Protein AF-A0A7R9R0G0-F1 (afdb_monomer)

Structure (mmCIF, N/CA/C/O backbone):
data_AF-A0A7R9R0G0-F1
#
_entry.id   AF-A0A7R9R0G0-F1
#
loop_
_atom_site.group_PDB
_atom_site.id
_atom_site.type_symbol
_atom_site.label_atom_id
_atom_site.label_alt_id
_atom_site.label_comp_id
_atom_site.label_asym_id
_atom_site.label_entity_id
_atom_site.label_seq_id
_atom_site.pdbx_PDB_ins_code
_atom_site.Cartn_x
_atom_site.Cartn_y
_atom_site.Cartn_z
_atom_site.occupancy
_atom_site.B_iso_or_equiv
_atom_site.auth_seq_id
_atom_site.auth_comp_id
_atom_site.auth_asym_id
_atom_site.auth_atom_id
_atom_site.pdbx_PDB_model_num
ATOM 1 N N . MET A 1 1 ? -17.638 -10.481 28.845 1.00 54.41 1 MET A N 1
ATOM 2 C CA . MET A 1 1 ? -18.499 -9.280 28.933 1.00 54.41 1 MET A CA 1
ATOM 3 C C . MET A 1 1 ? -18.341 -8.341 27.739 1.00 54.41 1 MET A C 1
ATOM 5 O O . MET A 1 1 ? -19.274 -8.284 26.962 1.00 54.41 1 MET A O 1
ATOM 9 N N . ILE A 1 2 ? -17.218 -7.630 27.526 1.00 59.69 2 ILE A N 1
ATOM 10 C CA . ILE A 1 2 ? -17.108 -6.717 26.358 1.00 59.69 2 ILE A CA 1
ATOM 11 C C . ILE A 1 2 ? -16.926 -7.485 25.038 1.00 59.69 2 ILE A C 1
ATOM 13 O O . ILE A 1 2 ? -17.585 -7.146 24.066 1.00 59.69 2 ILE A O 1
ATOM 17 N N . GLU A 1 3 ? -16.144 -8.568 25.028 1.00 58.75 3 GLU A N 1
ATOM 18 C CA . GLU A 1 3 ? -16.042 -9.476 23.868 1.00 58.75 3 GLU A CA 1
ATOM 19 C C . GLU A 1 3 ? -17.407 -10.069 23.471 1.00 58.75 3 GLU A C 1
ATOM 21 O O . GLU A 1 3 ? -17.750 -10.147 22.296 1.00 58.75 3 GLU A O 1
ATOM 26 N N . GLU A 1 4 ? -18.237 -10.422 24.457 1.00 59.56 4 GLU A N 1
ATOM 27 C CA . GLU A 1 4 ? -19.601 -10.908 24.214 1.00 59.56 4 GLU A CA 1
ATOM 28 C C . GLU A 1 4 ? -20.495 -9.786 23.674 1.00 59.56 4 GLU A C 1
ATOM 30 O O . GLU A 1 4 ? -21.231 -10.005 22.716 1.00 59.56 4 GLU A O 1
ATOM 35 N N . CYS A 1 5 ? -20.388 -8.563 24.213 1.00 59.88 5 CYS A N 1
ATOM 36 C CA . CYS A 1 5 ? -21.071 -7.388 23.667 1.00 59.88 5 CYS A CA 1
ATOM 37 C C . CYS A 1 5 ? -20.674 -7.110 22.210 1.00 59.88 5 CYS A C 1
ATOM 39 O O . CYS A 1 5 ? -21.549 -6.764 21.423 1.00 59.88 5 CYS A O 1
ATOM 41 N N . CYS A 1 6 ? -19.405 -7.307 21.831 1.00 58.31 6 CYS A N 1
ATOM 42 C CA . CYS A 1 6 ? -18.944 -7.205 20.442 1.00 58.31 6 CYS A CA 1
ATOM 43 C C . CYS A 1 6 ? -19.608 -8.243 19.522 1.00 58.31 6 CYS A C 1
ATOM 45 O O . CYS A 1 6 ? -19.885 -7.928 18.364 1.00 58.31 6 CYS A O 1
ATOM 47 N N . GLY A 1 7 ? -19.894 -9.447 20.032 1.00 61.66 7 GLY A N 1
ATOM 48 C CA . GLY A 1 7 ? -20.660 -10.476 19.320 1.00 61.66 7 GLY A CA 1
ATOM 49 C C . GLY A 1 7 ? -22.147 -10.136 19.181 1.00 61.66 7 GLY A C 1
ATOM 50 O O . GLY A 1 7 ? -22.753 -10.422 18.151 1.00 61.66 7 GLY A O 1
ATOM 51 N N . TYR A 1 8 ? -22.733 -9.458 20.173 1.00 61.06 8 TYR A N 1
ATOM 52 C CA . TYR A 1 8 ? -24.125 -9.004 20.099 1.00 61.06 8 TYR A CA 1
ATOM 53 C C . TYR A 1 8 ? -24.349 -7.868 19.097 1.00 61.06 8 TYR A C 1
ATOM 55 O O . TYR A 1 8 ? -25.465 -7.742 18.603 1.00 61.06 8 TYR A O 1
ATOM 63 N N . VAL A 1 9 ? -23.317 -7.094 18.730 1.00 61.44 9 VAL A N 1
ATOM 64 C CA . VAL A 1 9 ? -23.426 -6.048 17.690 1.00 61.44 9 VAL A CA 1
ATOM 65 C C . VAL A 1 9 ? -23.985 -6.619 16.380 1.00 61.44 9 VAL A C 1
ATOM 67 O O . VAL A 1 9 ? -24.835 -5.992 15.751 1.00 61.44 9 VAL A O 1
ATOM 70 N N . ASP A 1 10 ? -23.572 -7.835 16.012 1.00 61.06 10 ASP A N 1
ATOM 71 C CA . ASP A 1 10 ? -23.949 -8.475 14.744 1.00 61.06 10 ASP A CA 1
ATOM 72 C C . ASP A 1 10 ? -25.364 -9.088 14.772 1.00 61.06 10 ASP A C 1
ATOM 74 O O . ASP A 1 10 ? -25.913 -9.431 13.727 1.00 61.06 10 ASP A O 1
ATOM 78 N N . LEU A 1 11 ? -25.974 -9.214 15.958 1.00 63.22 11 LEU A N 1
ATOM 79 C CA . LEU A 1 11 ? -27.306 -9.799 16.157 1.00 63.22 11 LEU A CA 1
ATOM 80 C C . LEU A 1 11 ? -28.441 -8.766 16.082 1.00 63.22 11 LEU A C 1
ATOM 82 O O . LEU A 1 11 ? -29.609 -9.151 15.999 1.00 63.22 11 LEU A O 1
ATOM 86 N N . PHE A 1 12 ? -28.129 -7.468 16.106 1.00 58.31 12 PHE A N 1
ATOM 87 C CA . PHE A 1 12 ? -29.146 -6.422 16.023 1.00 58.31 12 PHE A CA 1
ATOM 88 C C . PHE A 1 12 ? -29.558 -6.151 14.563 1.00 58.31 12 PHE A C 1
ATOM 90 O O . PHE A 1 12 ? -28.698 -5.899 13.725 1.00 58.31 12 PHE A O 1
ATOM 97 N N . PRO A 1 13 ? -30.862 -6.163 14.232 1.00 58.62 13 PRO A N 1
ATOM 98 C CA . PRO A 1 13 ? -31.336 -5.876 12.876 1.00 58.62 13 PRO A CA 1
ATOM 99 C C . PRO A 1 13 ? -31.403 -4.371 12.546 1.00 58.62 13 PRO A C 1
ATOM 101 O O . PRO A 1 13 ? -31.387 -4.007 11.369 1.00 58.62 13 PRO A O 1
ATOM 104 N N . ASP A 1 14 ? -31.456 -3.493 13.555 1.00 64.69 14 ASP A N 1
ATOM 105 C CA . ASP A 1 14 ? -31.615 -2.046 13.372 1.00 64.69 14 ASP A CA 1
ATOM 106 C C . ASP A 1 14 ? -30.272 -1.300 13.340 1.00 64.69 14 ASP A C 1
ATOM 108 O O . ASP A 1 14 ? -29.596 -1.127 14.357 1.00 64.69 14 ASP A O 1
ATOM 112 N N . LYS A 1 15 ? -29.932 -0.770 12.156 1.00 67.12 15 LYS A N 1
ATOM 113 C CA . LYS A 1 15 ? -28.764 0.095 11.904 1.00 67.12 15 LYS A CA 1
ATOM 114 C C . LYS A 1 15 ? -28.611 1.283 12.876 1.00 67.12 15 LYS A C 1
ATOM 116 O O . LYS A 1 15 ? -27.490 1.509 13.326 1.00 67.12 15 LYS A O 1
ATOM 121 N N . PRO A 1 16 ? -29.667 2.045 13.241 1.00 72.31 16 PRO A N 1
ATOM 122 C CA . PRO A 1 16 ? -29.505 3.175 14.161 1.00 72.31 16 PRO A CA 1
ATOM 123 C C . PRO A 1 16 ? -29.176 2.727 15.591 1.00 72.31 16 PRO A C 1
ATOM 125 O O . PRO A 1 16 ? -28.330 3.326 16.249 1.00 72.31 16 PRO A O 1
ATOM 128 N N . THR A 1 17 ? -29.778 1.633 16.060 1.00 70.19 17 THR A N 1
ATOM 129 C CA . THR A 1 17 ? -29.519 1.088 17.400 1.00 70.19 17 THR A CA 1
ATOM 130 C C . THR A 1 17 ? -28.126 0.464 17.487 1.00 70.19 17 THR A C 1
ATOM 132 O O . THR A 1 17 ? -27.466 0.573 18.518 1.00 70.19 17 THR A O 1
ATOM 135 N N . GLN A 1 18 ? -27.636 -0.127 16.390 1.00 71.88 18 GLN A N 1
ATOM 136 C CA . GLN A 1 18 ? -26.243 -0.569 16.276 1.00 71.88 18 GLN A CA 1
ATOM 137 C C . GLN A 1 18 ? -25.255 0.594 16.425 1.00 71.88 18 GLN A C 1
ATOM 139 O O . GLN A 1 18 ? -24.266 0.449 17.141 1.00 71.88 18 GLN A O 1
ATOM 144 N N . LEU A 1 19 ? -25.521 1.747 15.801 1.00 75.44 19 LEU A N 1
ATOM 145 C CA . LEU A 1 19 ? -24.661 2.930 15.912 1.00 75.44 19 LEU A CA 1
ATOM 146 C C . LEU A 1 19 ? -24.613 3.469 17.349 1.00 75.44 19 LEU A C 1
ATOM 148 O O . LEU A 1 19 ? -23.524 3.644 17.894 1.00 75.44 19 LEU A O 1
ATOM 152 N N . GLU A 1 20 ? -25.767 3.641 18.002 1.00 76.56 20 GLU A N 1
ATOM 153 C CA . GLU A 1 20 ? -25.825 4.086 19.406 1.00 76.56 20 GLU A CA 1
ATOM 154 C C . GLU A 1 20 ? -25.120 3.104 20.355 1.00 76.56 20 GLU A C 1
ATOM 156 O O . GLU A 1 20 ? -24.425 3.499 21.300 1.00 76.56 20 GLU A O 1
ATOM 161 N N . PHE A 1 21 ? -25.253 1.803 20.096 1.00 74.75 21 PHE A N 1
ATOM 162 C CA . PHE A 1 21 ? -24.581 0.775 20.881 1.00 74.75 21 PHE A CA 1
ATOM 163 C C . PHE A 1 21 ? -23.059 0.800 20.679 1.00 74.75 21 PHE A C 1
ATOM 165 O O . PHE A 1 21 ? -22.295 0.697 21.639 1.00 74.75 21 PHE A O 1
ATOM 172 N N . ILE A 1 22 ? -22.586 1.010 19.449 1.00 78.75 22 ILE A N 1
ATOM 173 C CA . ILE A 1 22 ? -21.155 1.175 19.178 1.00 78.75 22 ILE A CA 1
ATOM 174 C C . ILE A 1 22 ? -20.617 2.438 19.861 1.00 78.75 22 ILE A C 1
ATOM 176 O O . ILE A 1 22 ? -19.544 2.387 20.465 1.00 78.75 22 ILE A O 1
ATOM 180 N N . ASP A 1 23 ? -21.345 3.553 19.828 1.00 78.38 23 ASP A N 1
ATOM 181 C CA . ASP A 1 23 ? -20.900 4.803 20.452 1.00 78.38 23 ASP A CA 1
ATOM 182 C C . ASP A 1 23 ? -20.861 4.710 21.984 1.00 78.38 23 ASP A C 1
ATOM 184 O O . ASP A 1 23 ? -19.895 5.154 22.617 1.00 78.38 23 ASP A O 1
ATOM 188 N N . THR A 1 24 ? -21.842 4.045 22.598 1.00 77.69 24 THR A N 1
ATOM 189 C CA . THR A 1 24 ? -21.815 3.757 24.041 1.00 77.69 24 THR A CA 1
ATOM 190 C C . THR A 1 24 ? -20.657 2.830 24.411 1.00 77.69 24 THR A C 1
ATOM 192 O O . THR A 1 24 ? -19.940 3.107 25.378 1.00 77.69 24 THR A O 1
ATOM 195 N N . LEU A 1 25 ? -20.378 1.794 23.614 1.00 76.56 25 LEU A N 1
ATOM 196 C CA . LEU A 1 25 ? -19.205 0.939 23.811 1.00 76.56 25 LEU A CA 1
ATOM 197 C C . LEU A 1 25 ? -17.885 1.705 23.629 1.00 76.56 25 LEU A C 1
ATOM 199 O O . LEU A 1 25 ? -16.963 1.520 24.427 1.00 76.56 25 LEU A O 1
ATOM 203 N N . ARG A 1 26 ? -17.777 2.611 22.649 1.00 73.81 26 ARG A N 1
ATOM 204 C CA . ARG A 1 26 ? -16.590 3.470 22.459 1.00 73.81 26 ARG A CA 1
ATOM 205 C C . ARG A 1 26 ? -16.371 4.409 23.647 1.00 73.81 26 ARG A C 1
ATOM 207 O O . ARG A 1 26 ? -15.226 4.608 24.047 1.00 73.81 26 ARG A O 1
ATOM 214 N N . SER A 1 27 ? -17.443 4.927 24.248 1.00 78.50 27 SER A N 1
ATOM 215 C CA . SER A 1 27 ? -17.369 5.761 25.455 1.00 78.50 27 SER A CA 1
ATOM 216 C C . SER A 1 27 ? -16.910 4.962 26.682 1.00 78.50 27 SER A C 1
ATOM 218 O O . SER A 1 27 ? -15.992 5.367 27.391 1.00 78.50 27 SER A O 1
ATOM 220 N N . ILE A 1 28 ? -17.461 3.763 26.895 1.00 76.69 28 ILE A N 1
ATOM 221 C CA . ILE A 1 28 ? -17.125 2.904 28.048 1.00 76.69 28 ILE A CA 1
ATOM 222 C C . ILE A 1 28 ? -15.704 2.318 27.953 1.00 76.69 28 ILE A C 1
ATOM 224 O O . ILE A 1 28 ? -15.081 2.007 28.980 1.00 76.69 28 ILE A O 1
ATOM 228 N N . THR A 1 29 ? -15.197 2.151 26.729 1.00 71.75 29 THR A N 1
ATOM 229 C CA . THR A 1 29 ? -13.831 1.681 26.445 1.00 71.75 29 THR A CA 1
ATOM 230 C C . THR A 1 29 ? -12.798 2.811 26.391 1.00 71.75 29 THR A C 1
ATOM 232 O O . THR A 1 29 ? -11.598 2.533 26.330 1.00 71.75 29 THR A O 1
ATOM 235 N N . ALA A 1 30 ? -13.210 4.081 26.480 1.00 68.56 30 ALA A N 1
ATOM 236 C CA . ALA A 1 30 ? -12.285 5.206 26.535 1.00 68.56 30 ALA A CA 1
ATOM 237 C C . ALA A 1 30 ? -11.429 5.155 27.818 1.00 68.56 30 ALA A C 1
ATOM 239 O O . ALA A 1 30 ? -11.944 5.109 28.934 1.00 68.56 30 ALA A O 1
ATOM 240 N N . GLY A 1 31 ? -10.102 5.152 27.657 1.00 68.31 31 GLY A N 1
ATOM 241 C CA . GLY A 1 31 ? -9.140 5.206 28.766 1.00 68.31 31 GLY A CA 1
ATOM 242 C C . GLY A 1 31 ? -8.810 3.867 29.440 1.00 68.31 31 GLY A C 1
ATOM 243 O O . GLY A 1 31 ? -8.049 3.857 30.405 1.00 68.31 31 GLY A O 1
ATOM 244 N N . LYS A 1 32 ? -9.338 2.733 28.952 1.00 76.38 32 LYS A N 1
ATOM 245 C CA . LYS A 1 32 ? -9.031 1.398 29.497 1.00 76.38 32 LYS A CA 1
ATOM 246 C C . LYS A 1 32 ? -8.065 0.635 28.590 1.00 76.38 32 LYS A C 1
ATOM 248 O O . LYS A 1 32 ? -8.476 0.107 27.563 1.00 76.38 32 LYS A O 1
ATOM 253 N N . ILE A 1 33 ? -6.817 0.498 29.039 1.00 69.56 33 ILE A N 1
ATOM 254 C CA . ILE A 1 33 ? -5.719 -0.166 28.305 1.00 69.56 33 ILE A CA 1
ATOM 255 C C . ILE A 1 33 ? -6.079 -1.615 27.912 1.00 69.56 33 ILE A C 1
ATOM 257 O O . ILE A 1 33 ? -5.769 -2.078 26.822 1.00 69.56 33 ILE A O 1
ATOM 261 N N . TYR A 1 34 ? -6.808 -2.332 28.772 1.00 68.88 34 TYR A N 1
ATOM 262 C CA . TYR A 1 34 ? -7.149 -3.745 28.557 1.00 68.88 34 TYR A CA 1
ATOM 263 C C . TYR A 1 34 ? -8.190 -4.004 27.456 1.00 68.88 34 TYR A C 1
ATOM 265 O O . TYR A 1 34 ? -8.377 -5.152 27.072 1.00 68.88 34 TYR A O 1
ATOM 273 N N . VAL A 1 35 ? -8.893 -2.976 26.967 1.00 75.56 35 VAL A N 1
ATOM 274 C CA . VAL A 1 35 ? -10.015 -3.130 26.013 1.00 75.56 35 VAL A CA 1
ATOM 275 C C . VAL A 1 35 ? -9.737 -2.411 24.688 1.00 75.56 35 VAL A C 1
ATOM 277 O O . VAL A 1 35 ? -10.626 -2.149 23.881 1.00 75.56 35 VAL A O 1
ATOM 280 N N . GLU A 1 36 ? -8.475 -2.078 24.444 1.00 74.88 36 GLU A N 1
ATOM 281 C CA . GLU A 1 36 ? -8.052 -1.338 23.259 1.00 74.88 36 GLU A CA 1
ATOM 282 C C . GLU A 1 36 ? -8.242 -2.129 21.956 1.00 74.88 36 GLU A C 1
ATOM 284 O O . GLU A 1 36 ? -8.653 -1.558 20.945 1.00 74.88 36 GLU A O 1
ATOM 289 N N . VAL A 1 37 ? -8.020 -3.446 21.993 1.00 78.94 37 VAL A N 1
ATOM 290 C CA . VAL A 1 37 ? -8.204 -4.341 20.836 1.00 78.94 37 VAL A CA 1
ATOM 291 C C . VAL A 1 37 ? -9.668 -4.372 20.401 1.00 78.94 37 VAL A C 1
ATOM 293 O O . VAL A 1 37 ? -9.983 -4.145 19.233 1.00 78.94 37 VAL A O 1
ATOM 296 N N . GLU A 1 38 ? -10.580 -4.558 21.353 1.00 78.62 38 GLU A N 1
ATOM 297 C CA . GLU A 1 38 ? -12.019 -4.575 21.081 1.00 78.62 38 GLU A CA 1
ATOM 298 C C . GLU A 1 38 ? -12.516 -3.212 20.589 1.00 78.62 38 GLU A C 1
ATOM 300 O O . GLU A 1 38 ? -13.301 -3.130 19.645 1.00 78.62 38 GLU A O 1
ATOM 305 N N . ARG A 1 39 ? -11.985 -2.117 21.145 1.00 80.12 39 ARG A N 1
ATOM 306 C CA . ARG A 1 39 ? -12.274 -0.766 20.652 1.00 80.12 39 ARG A CA 1
ATOM 307 C C . ARG A 1 39 ? -11.838 -0.582 19.196 1.00 80.12 39 ARG A C 1
ATOM 309 O O . ARG A 1 39 ? -12.572 0.037 18.424 1.00 80.12 39 ARG A O 1
ATOM 316 N N . ALA A 1 40 ? -10.676 -1.104 18.806 1.00 81.06 40 ALA A N 1
ATOM 317 C CA . ALA A 1 40 ? -10.206 -1.040 17.424 1.00 81.06 40 ALA A CA 1
ATOM 318 C C . ALA A 1 40 ? -11.130 -1.814 16.472 1.00 81.06 40 ALA A C 1
ATOM 320 O O . ALA A 1 40 ? -11.538 -1.269 15.447 1.00 81.06 40 ALA A O 1
ATOM 321 N N . ARG A 1 41 ? -11.544 -3.030 16.853 1.00 82.69 41 ARG A N 1
ATOM 322 C CA . ARG A 1 41 ? -12.490 -3.855 16.081 1.00 82.69 41 ARG A CA 1
ATOM 323 C C . ARG A 1 41 ? -13.854 -3.177 15.914 1.00 82.69 41 ARG A C 1
ATOM 325 O O . ARG A 1 41 ? -14.379 -3.119 14.805 1.00 82.69 41 ARG A O 1
ATOM 332 N N . LEU A 1 42 ? -14.400 -2.594 16.983 1.00 80.88 42 LEU A N 1
ATOM 333 C CA . LEU A 1 42 ? -15.650 -1.823 16.931 1.00 80.88 42 LEU A CA 1
ATOM 334 C C . LEU A 1 42 ? -15.528 -0.583 16.038 1.00 80.88 42 LEU A C 1
ATOM 336 O O . LEU A 1 42 ? -16.444 -0.265 15.285 1.00 80.88 42 LEU A O 1
ATOM 340 N N . THR A 1 43 ? -14.386 0.104 16.094 1.00 82.56 43 THR A N 1
ATOM 341 C CA . THR A 1 43 ? -14.125 1.289 15.264 1.00 82.56 43 THR A CA 1
ATOM 342 C C . THR A 1 43 ? -14.033 0.919 13.782 1.00 82.56 43 THR A C 1
ATOM 344 O O . THR A 1 43 ? -14.551 1.653 12.943 1.00 82.56 43 THR A O 1
ATOM 347 N N . LEU A 1 44 ? -13.447 -0.237 13.455 1.00 82.31 44 LEU A N 1
ATOM 348 C CA . LEU A 1 44 ? -13.426 -0.759 12.088 1.00 82.31 44 LEU A CA 1
ATOM 349 C C . LEU A 1 44 ? -14.843 -1.075 11.584 1.00 82.31 44 LEU A C 1
ATOM 351 O O . LEU A 1 44 ? -15.212 -0.655 10.489 1.00 82.31 44 LEU A O 1
ATOM 355 N N . LYS A 1 45 ? -15.666 -1.749 12.400 1.00 83.62 45 LYS A N 1
ATOM 356 C CA . LYS A 1 45 ? -17.076 -2.017 12.060 1.00 83.62 45 LYS A CA 1
ATOM 357 C C . LYS A 1 45 ? -17.852 -0.722 11.804 1.00 83.62 45 LYS A C 1
ATOM 359 O O . LYS A 1 45 ? -18.545 -0.615 10.796 1.00 83.62 45 LYS A O 1
ATOM 364 N N . LEU A 1 46 ? -17.680 0.283 12.666 1.00 82.12 46 LEU A N 1
ATOM 365 C CA . LEU A 1 46 ? -18.296 1.602 12.499 1.00 82.12 46 LEU A CA 1
ATOM 366 C C . LEU A 1 46 ? -17.895 2.264 11.173 1.00 82.12 46 LEU A C 1
ATOM 368 O O . LEU A 1 46 ? -18.740 2.839 10.490 1.00 82.12 46 LEU A O 1
ATOM 372 N N . ALA A 1 47 ? -16.618 2.171 10.794 1.00 83.81 47 ALA A N 1
ATOM 373 C CA . ALA A 1 47 ? -16.132 2.730 9.538 1.00 83.81 47 ALA A CA 1
ATOM 374 C C . ALA A 1 47 ? -16.769 2.048 8.316 1.00 83.81 47 ALA A C 1
ATOM 376 O O . ALA A 1 47 ? -17.195 2.748 7.401 1.00 83.81 47 ALA A O 1
ATOM 377 N N . HIS A 1 48 ? -16.924 0.720 8.323 1.00 84.38 48 HIS A N 1
ATOM 378 C CA . HIS A 1 48 ? -17.623 0.003 7.248 1.00 84.38 48 HIS A CA 1
ATOM 379 C C . HIS A 1 48 ? -19.117 0.336 7.173 1.00 84.38 48 HIS A C 1
ATOM 381 O O . HIS A 1 48 ? -19.670 0.437 6.080 1.00 84.38 48 HIS A O 1
ATOM 387 N N . MET A 1 49 ? -19.780 0.550 8.314 1.00 83.62 49 MET A N 1
ATOM 388 C CA . MET A 1 49 ? -21.175 1.006 8.316 1.00 83.62 49 MET A CA 1
ATOM 389 C C . MET A 1 49 ? -21.306 2.386 7.664 1.00 83.62 49 MET A C 1
ATOM 391 O O . MET A 1 49 ? -22.148 2.572 6.788 1.00 83.62 49 MET A O 1
ATOM 395 N N . LYS A 1 50 ? -20.420 3.326 8.012 1.00 82.31 50 LYS A N 1
ATOM 396 C CA . LYS A 1 50 ? -20.389 4.656 7.387 1.00 82.31 50 LYS A CA 1
ATOM 397 C C . LYS A 1 50 ? -19.997 4.617 5.908 1.00 82.31 50 LYS A C 1
ATOM 399 O O . LYS A 1 50 ? -20.511 5.412 5.125 1.00 82.31 50 LYS A O 1
ATOM 404 N N . GLU A 1 51 ? -19.133 3.685 5.507 1.00 80.56 51 GLU A N 1
ATOM 405 C CA . GLU A 1 51 ? -18.815 3.420 4.097 1.00 80.56 51 GLU A CA 1
ATOM 406 C C . GLU A 1 51 ? -20.071 2.986 3.326 1.00 80.56 51 GLU A C 1
ATOM 408 O O . GLU A 1 51 ? -20.344 3.521 2.253 1.00 80.56 51 GLU A O 1
ATOM 413 N N . ALA A 1 52 ? -20.881 2.088 3.899 1.00 84.19 52 ALA A N 1
ATOM 414 C CA . ALA A 1 52 ? -22.142 1.642 3.303 1.00 84.19 52 ALA A CA 1
ATOM 415 C C . ALA A 1 52 ? -23.200 2.759 3.204 1.00 84.19 52 ALA A C 1
ATOM 417 O O . ALA A 1 52 ? -24.076 2.705 2.342 1.00 84.19 52 ALA A O 1
ATOM 418 N N . GLU A 1 53 ? -23.114 3.775 4.062 1.00 83.12 53 GLU A N 1
ATOM 419 C CA . GLU A 1 53 ? -23.946 4.985 4.017 1.00 83.12 53 GLU A CA 1
ATOM 420 C C . GLU A 1 53 ? -23.414 6.051 3.040 1.00 83.12 53 GLU A C 1
ATOM 422 O O . GLU A 1 53 ? -24.077 7.060 2.813 1.00 83.12 53 GLU A O 1
ATOM 427 N N . GLY A 1 54 ? -22.239 5.836 2.437 1.00 81.19 54 GLY A N 1
ATOM 428 C CA . GLY A 1 54 ? -21.594 6.775 1.514 1.00 81.19 54 GLY A CA 1
ATOM 429 C C . GLY A 1 54 ? -20.776 7.880 2.195 1.00 81.19 54 GLY A C 1
ATOM 430 O O . GLY A 1 54 ? -20.163 8.697 1.509 1.00 81.19 54 GLY A O 1
ATOM 431 N N . ASN A 1 55 ? -20.694 7.882 3.528 1.00 85.81 55 ASN A N 1
ATOM 432 C CA . ASN A 1 55 ? -19.965 8.870 4.327 1.00 85.81 55 ASN A CA 1
ATOM 433 C C . ASN A 1 55 ? -18.493 8.460 4.520 1.00 85.81 55 ASN A C 1
ATOM 435 O O . ASN A 1 55 ? -18.016 8.232 5.636 1.00 85.81 55 ASN A O 1
ATOM 439 N N . THR A 1 56 ? -17.752 8.364 3.415 1.00 81.81 56 THR A N 1
ATOM 440 C CA . THR A 1 56 ? -16.350 7.902 3.399 1.00 81.81 56 THR A CA 1
ATOM 441 C C . THR A 1 56 ? -15.390 8.841 4.134 1.00 81.81 56 THR A C 1
ATOM 443 O O . THR A 1 56 ? -14.433 8.378 4.756 1.00 81.81 56 THR A O 1
ATOM 446 N N . GLU A 1 57 ? -15.647 10.152 4.129 1.00 84.50 57 GLU A N 1
ATOM 447 C CA . GLU A 1 57 ? -14.802 11.132 4.823 1.00 84.50 57 GLU A CA 1
ATOM 448 C C . GLU A 1 57 ? -14.870 10.993 6.347 1.00 84.50 57 GLU A C 1
ATOM 450 O O . GLU A 1 57 ? -13.841 11.040 7.027 1.00 84.50 57 GLU A O 1
ATOM 455 N N . GLU A 1 58 ? -16.073 10.794 6.889 1.00 83.19 58 GLU A N 1
ATOM 456 C CA . GLU A 1 58 ? -16.265 10.586 8.323 1.00 83.19 58 GLU A CA 1
ATOM 457 C C . GLU A 1 58 ? -15.678 9.251 8.775 1.00 83.19 58 GLU A C 1
ATOM 459 O O . GLU A 1 58 ? -15.026 9.193 9.819 1.00 83.19 58 GLU A O 1
ATOM 464 N N . ALA A 1 59 ? -15.865 8.195 7.974 1.00 83.19 59 ALA A N 1
ATOM 465 C CA . ALA A 1 59 ? -15.259 6.890 8.215 1.00 83.19 59 ALA A CA 1
ATOM 466 C C . ALA A 1 59 ? -13.728 7.002 8.301 1.00 83.19 59 ALA A C 1
ATOM 468 O O . ALA A 1 59 ? -13.121 6.514 9.257 1.00 83.19 59 ALA A O 1
ATOM 469 N N . ALA A 1 60 ? -13.110 7.724 7.359 1.00 83.38 60 ALA A N 1
ATOM 470 C CA . ALA A 1 60 ? -11.670 7.954 7.347 1.00 83.38 60 ALA A CA 1
ATOM 471 C C . ALA A 1 60 ? -11.191 8.717 8.591 1.00 83.38 60 ALA A C 1
ATOM 473 O O . ALA A 1 60 ? -10.193 8.330 9.195 1.00 83.38 60 ALA A O 1
ATOM 474 N N . ASN A 1 61 ? -11.894 9.777 9.002 1.00 84.88 61 ASN A N 1
ATOM 475 C CA . ASN A 1 61 ? -11.508 10.564 10.178 1.00 84.88 61 ASN A CA 1
ATOM 476 C C . ASN A 1 61 ? -11.583 9.726 11.469 1.00 84.88 61 ASN A C 1
ATOM 478 O O . ASN A 1 61 ? -10.643 9.737 12.261 1.00 84.88 61 ASN A O 1
ATOM 482 N N . ILE A 1 62 ? -12.652 8.941 11.641 1.00 84.06 62 ILE A N 1
ATOM 483 C CA . ILE A 1 62 ? -12.831 8.047 12.796 1.00 84.06 62 ILE A CA 1
ATOM 484 C C . ILE A 1 62 ? -11.717 6.998 12.863 1.00 84.06 62 ILE A C 1
ATOM 486 O O . ILE A 1 62 ? -11.172 6.738 13.938 1.00 84.06 62 ILE A O 1
ATOM 490 N N . LEU A 1 63 ? -11.365 6.401 11.721 1.00 82.50 63 LEU A N 1
ATOM 491 C CA . LEU A 1 63 ? -10.303 5.402 11.666 1.00 82.50 63 LEU A CA 1
ATOM 492 C C . LEU A 1 63 ? -8.919 6.028 11.910 1.00 82.50 63 LEU A C 1
ATOM 494 O O . LEU A 1 63 ? -8.052 5.366 12.471 1.00 82.50 63 LEU A O 1
ATOM 498 N N . GLN A 1 64 ? -8.706 7.289 11.514 1.00 76.94 64 GLN A N 1
ATOM 499 C CA . GLN A 1 64 ? -7.446 8.021 11.712 1.00 76.94 64 GLN A CA 1
ATOM 500 C C . GLN A 1 64 ? -7.195 8.419 13.172 1.00 76.94 64 GLN A C 1
ATOM 502 O O . GLN A 1 64 ? -6.041 8.451 13.599 1.00 76.94 64 GLN A O 1
ATOM 507 N N . GLU A 1 65 ? -8.243 8.700 13.949 1.00 79.38 65 GLU A N 1
ATOM 508 C CA . GLU A 1 65 ? -8.117 8.956 15.393 1.00 79.38 65 GLU A CA 1
ATOM 509 C C . GLU A 1 65 ? -7.596 7.730 16.158 1.00 79.38 65 GLU A C 1
ATOM 511 O O . GLU A 1 65 ? -6.996 7.857 17.229 1.00 79.38 65 GLU A O 1
ATOM 516 N N . LEU A 1 66 ? -7.795 6.532 15.602 1.00 79.44 66 LEU A N 1
ATOM 517 C CA . LEU A 1 66 ? -7.292 5.291 16.166 1.00 79.44 66 LEU A CA 1
ATOM 518 C C . LEU A 1 66 ? -5.769 5.180 15.957 1.00 79.44 66 LEU A C 1
ATOM 520 O O . LEU A 1 66 ? -5.278 4.845 14.875 1.00 79.44 66 LEU A O 1
ATOM 524 N N . GLN A 1 67 ? -5.000 5.399 17.023 1.00 71.31 67 GLN A N 1
ATOM 525 C CA . GLN A 1 67 ? -3.548 5.209 17.017 1.00 71.31 67 GLN A CA 1
ATOM 526 C C . GLN A 1 67 ? -3.180 3.722 17.137 1.00 71.31 67 GLN A C 1
ATOM 528 O O . GLN A 1 67 ? -2.793 3.243 18.194 1.00 71.31 67 GLN A O 1
ATOM 533 N N . VAL A 1 68 ? -3.243 2.982 16.027 1.00 72.25 68 VAL A N 1
ATOM 534 C CA . VAL A 1 68 ? -2.975 1.524 15.994 1.00 72.25 68 VAL A CA 1
ATOM 535 C C . VAL A 1 68 ? -1.572 1.133 16.488 1.00 72.25 68 VAL A C 1
ATOM 537 O O . VAL A 1 68 ? -1.304 -0.020 16.828 1.00 72.25 68 VAL A O 1
ATOM 540 N N . GLU A 1 69 ? -0.645 2.089 16.527 1.00 71.38 69 GLU A N 1
ATOM 541 C CA . GLU A 1 69 ? 0.727 1.889 16.987 1.00 71.38 69 GLU A CA 1
ATOM 542 C C . GLU A 1 69 ? 0.827 1.606 18.484 1.00 71.38 69 GLU A C 1
ATOM 544 O O . GLU A 1 69 ? 1.666 0.789 18.865 1.00 71.38 69 GLU A O 1
ATOM 549 N N . THR A 1 70 ? -0.036 2.221 19.299 1.00 72.00 70 THR A N 1
ATOM 550 C CA . THR A 1 70 ? 0.029 2.151 20.766 1.00 72.00 70 THR A CA 1
ATOM 551 C C . THR A 1 70 ? -0.498 0.831 21.320 1.00 72.00 70 THR A C 1
ATOM 553 O O . THR A 1 70 ? -0.204 0.485 22.461 1.00 72.00 70 THR A O 1
ATOM 556 N N . PHE A 1 71 ? -1.222 0.058 20.508 1.00 71.12 71 PHE A N 1
ATOM 557 C CA . PHE A 1 71 ? -1.768 -1.235 20.906 1.00 71.12 71 PHE A CA 1
ATOM 558 C C . PHE A 1 71 ? -0.660 -2.291 20.960 1.00 71.12 71 PHE A C 1
ATOM 560 O O . PHE A 1 71 ? -0.293 -2.894 19.947 1.00 71.12 71 PHE A O 1
ATOM 567 N N . GLY A 1 72 ? -0.100 -2.487 22.156 1.00 69.75 72 GLY A N 1
ATOM 568 C CA . GLY A 1 72 ? 0.950 -3.475 22.423 1.00 69.75 72 GLY A CA 1
ATOM 569 C C . GLY A 1 72 ? 0.437 -4.916 22.517 1.00 69.75 72 GLY A C 1
ATOM 570 O O . GLY A 1 72 ? 1.191 -5.847 22.252 1.00 69.75 72 GLY A O 1
ATOM 571 N N . SER A 1 73 ? -0.840 -5.099 22.859 1.00 74.19 73 SER A N 1
ATOM 572 C CA . SER A 1 73 ? -1.468 -6.413 23.074 1.00 74.19 73 SER A CA 1
ATOM 573 C C . SER A 1 73 ? -2.141 -7.001 21.829 1.00 74.19 73 SER A C 1
ATOM 575 O O . SER A 1 73 ? -2.719 -8.078 21.912 1.00 74.19 73 SER A O 1
ATOM 577 N N . MET A 1 74 ? -2.109 -6.295 20.696 1.00 78.94 74 MET A N 1
ATOM 578 C CA . MET A 1 74 ? -2.779 -6.712 19.463 1.00 78.94 74 MET A CA 1
ATOM 579 C C . MET A 1 74 ? -1.889 -7.628 18.620 1.00 78.94 74 MET A C 1
ATOM 581 O O . MET A 1 74 ? -0.675 -7.420 18.521 1.00 78.94 74 MET A O 1
ATOM 585 N N . ASP A 1 75 ? -2.507 -8.598 17.947 1.00 83.12 75 ASP A N 1
ATOM 586 C CA . ASP A 1 75 ? -1.811 -9.440 16.984 1.00 83.12 75 ASP A CA 1
ATOM 587 C C . ASP A 1 75 ? -1.232 -8.615 15.832 1.00 83.12 75 ASP A C 1
ATOM 589 O O . ASP A 1 75 ? -1.870 -7.725 15.265 1.00 83.12 75 ASP A O 1
ATOM 593 N N . LYS A 1 76 ? -0.003 -8.953 15.429 1.00 82.00 76 LYS A N 1
ATOM 594 C CA . LYS A 1 76 ? 0.699 -8.240 14.349 1.00 82.00 76 LYS A CA 1
ATOM 595 C C . LYS A 1 76 ? -0.077 -8.274 13.026 1.00 82.00 76 LYS A C 1
ATOM 597 O O . LYS A 1 76 ? -0.016 -7.303 12.279 1.00 82.00 76 LYS A O 1
ATOM 602 N N . LYS A 1 77 ? -0.805 -9.367 12.753 1.00 83.25 77 LYS A N 1
ATOM 603 C CA . LYS A 1 77 ? -1.614 -9.527 11.533 1.00 83.25 77 LYS A CA 1
ATOM 604 C C . LYS A 1 77 ? -2.782 -8.545 11.516 1.00 83.25 77 LYS A C 1
ATOM 606 O O . LYS A 1 77 ? -2.890 -7.768 10.573 1.00 83.25 77 LYS A O 1
ATOM 611 N N . GLU A 1 78 ? -3.577 -8.526 12.586 1.00 82.69 78 GLU A N 1
ATOM 612 C CA . GLU A 1 78 ? -4.711 -7.602 12.737 1.00 82.69 78 GLU A CA 1
ATOM 613 C C . GLU A 1 78 ? -4.251 -6.144 12.697 1.00 82.69 78 GLU A C 1
ATOM 615 O O . GLU A 1 78 ? -4.873 -5.305 12.051 1.00 82.69 78 GLU A O 1
ATOM 620 N N . LYS A 1 79 ? -3.106 -5.843 13.318 1.00 83.50 79 LYS A N 1
ATOM 621 C CA . LYS A 1 79 ? -2.515 -4.504 13.272 1.00 83.50 79 LYS A CA 1
ATOM 622 C C . LYS A 1 79 ? -2.202 -4.064 11.843 1.00 83.50 79 LYS A C 1
ATOM 624 O O . LYS A 1 79 ? -2.506 -2.932 11.484 1.00 83.50 79 LYS A O 1
ATOM 629 N N . VAL A 1 80 ? -1.601 -4.932 11.027 1.00 84.31 80 VAL A N 1
ATOM 630 C CA . VAL A 1 80 ? -1.324 -4.606 9.619 1.00 84.31 80 VAL A CA 1
ATOM 631 C C . VAL A 1 80 ? -2.617 -4.468 8.829 1.00 84.31 80 VAL A C 1
ATOM 633 O O . VAL A 1 80 ? -2.738 -3.519 8.067 1.00 84.31 80 VAL A O 1
ATOM 636 N N . GLU A 1 81 ? -3.595 -5.344 9.034 1.00 85.94 81 GLU A N 1
ATOM 637 C CA . GLU A 1 81 ? -4.891 -5.259 8.357 1.00 85.94 81 GLU A CA 1
ATOM 638 C C . GLU A 1 81 ? -5.621 -3.940 8.654 1.00 85.94 81 GLU A C 1
ATOM 640 O O . GLU A 1 81 ? -6.064 -3.262 7.729 1.00 85.94 81 GLU A O 1
ATOM 645 N N . LEU A 1 82 ? -5.631 -3.502 9.916 1.00 85.94 82 LEU A N 1
ATOM 646 C CA . LEU A 1 82 ? -6.172 -2.197 10.304 1.00 85.94 82 LEU A CA 1
ATOM 647 C C . LEU A 1 82 ? -5.431 -1.035 9.636 1.00 85.94 82 LEU A C 1
ATOM 649 O O . LEU A 1 82 ? -6.063 -0.083 9.181 1.00 85.94 82 LEU A O 1
ATOM 653 N N . ILE A 1 83 ? -4.099 -1.101 9.550 1.00 87.12 83 ILE A N 1
ATOM 654 C CA . ILE A 1 83 ? -3.307 -0.068 8.868 1.00 87.12 83 ILE A CA 1
ATOM 655 C C . ILE A 1 83 ? -3.608 -0.057 7.358 1.00 87.12 83 ILE A C 1
ATOM 657 O O . ILE A 1 83 ? -3.675 1.014 6.755 1.00 87.12 83 ILE A O 1
ATOM 661 N N . LEU A 1 84 ? -3.825 -1.218 6.736 1.00 87.06 84 LEU A N 1
ATOM 662 C CA . LEU A 1 84 ? -4.197 -1.305 5.321 1.00 87.06 84 LEU A CA 1
ATOM 663 C C . LEU A 1 84 ? -5.579 -0.706 5.052 1.00 87.06 84 LEU A C 1
ATOM 665 O O . LEU A 1 84 ? -5.733 0.032 4.079 1.00 87.06 84 LEU A O 1
ATOM 669 N N . GLU A 1 85 ? -6.559 -0.953 5.921 1.00 86.00 85 GLU A N 1
ATOM 670 C CA . GLU A 1 85 ? -7.868 -0.296 5.817 1.00 86.00 85 GLU A CA 1
ATOM 671 C C . GLU A 1 85 ? -7.751 1.219 6.030 1.00 86.00 85 GLU A C 1
ATOM 673 O O . GLU A 1 85 ? -8.326 1.993 5.264 1.00 86.00 85 GLU A O 1
ATOM 678 N N . 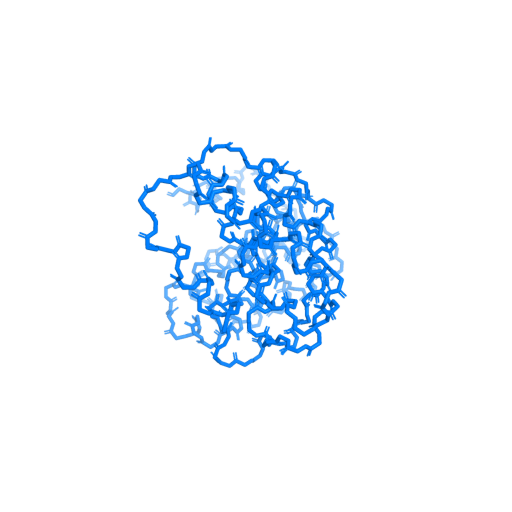GLN A 1 86 ? -6.913 1.682 6.969 1.00 84.75 86 GLN A N 1
ATOM 679 C CA . GLN A 1 86 ? -6.595 3.112 7.089 1.00 84.75 86 GLN A CA 1
ATOM 680 C C . GLN A 1 86 ? -6.042 3.689 5.784 1.00 84.75 86 GLN A C 1
ATOM 682 O O . GLN A 1 86 ? -6.485 4.759 5.361 1.00 84.75 86 GLN A O 1
ATOM 687 N N . MET A 1 87 ? -5.118 2.989 5.121 1.00 85.19 87 MET A N 1
ATOM 688 C CA . MET A 1 87 ? -4.592 3.425 3.826 1.00 85.19 87 MET A CA 1
ATOM 689 C C . MET A 1 87 ? -5.690 3.488 2.762 1.00 85.19 87 MET A C 1
ATOM 691 O O . MET A 1 87 ? -5.784 4.487 2.050 1.00 85.19 87 MET A O 1
ATOM 695 N N . ARG A 1 88 ? -6.557 2.473 2.687 1.00 87.38 88 ARG A N 1
ATOM 696 C CA . ARG A 1 88 ? -7.672 2.423 1.733 1.00 87.38 88 ARG A CA 1
ATOM 697 C C . ARG A 1 88 ? -8.627 3.607 1.908 1.00 87.38 88 ARG A C 1
ATOM 699 O O . ARG A 1 88 ? -8.932 4.291 0.932 1.00 87.38 88 ARG A O 1
ATOM 706 N N . PHE A 1 89 ? -9.038 3.916 3.138 1.00 85.19 89 PHE A N 1
ATOM 707 C CA . PHE A 1 89 ? -9.886 5.083 3.410 1.00 85.19 89 PHE A CA 1
ATOM 708 C C . PHE A 1 89 ? -9.188 6.415 3.096 1.00 85.19 89 PHE A C 1
ATOM 710 O O . PHE A 1 89 ? -9.826 7.337 2.582 1.00 85.19 89 PHE A O 1
ATOM 717 N N . CYS A 1 90 ? -7.879 6.534 3.347 1.00 83.25 90 CYS A N 1
ATOM 718 C CA . CYS A 1 90 ? -7.129 7.742 2.984 1.00 83.25 90 CYS A CA 1
ATOM 719 C C . CYS A 1 90 ? -7.033 7.932 1.463 1.00 83.25 90 CYS A C 1
ATOM 721 O O . CYS A 1 90 ? -7.156 9.064 0.988 1.00 83.25 90 CYS A O 1
ATOM 723 N N . LEU A 1 91 ? -6.891 6.843 0.699 1.00 84.06 91 LEU A N 1
ATOM 724 C CA . LEU A 1 91 ? -6.909 6.881 -0.765 1.00 84.06 91 LEU A CA 1
ATOM 725 C C . LEU A 1 91 ? -8.277 7.300 -1.312 1.00 84.06 91 LEU A C 1
ATOM 727 O O . LEU A 1 91 ? -8.332 8.135 -2.214 1.00 84.06 91 LEU A O 1
ATOM 731 N N . LEU A 1 92 ? -9.380 6.817 -0.726 1.00 84.75 92 LEU A N 1
ATOM 732 C CA . LEU A 1 92 ? -10.734 7.259 -1.097 1.00 84.75 92 LEU A CA 1
ATOM 733 C C . LEU A 1 92 ? -10.932 8.764 -0.872 1.00 84.75 92 LEU A C 1
ATOM 735 O O . LEU A 1 92 ? -11.533 9.443 -1.704 1.00 84.75 92 LEU A O 1
ATOM 739 N N . LYS A 1 93 ? -10.366 9.298 0.215 1.00 84.19 93 LYS A N 1
ATOM 740 C CA . LYS A 1 93 ? -10.356 10.737 0.516 1.00 84.19 93 LYS A CA 1
ATOM 741 C C . LYS A 1 93 ? -9.375 11.537 -0.361 1.00 84.19 93 LYS A C 1
ATOM 743 O O . LYS A 1 93 ? -9.391 12.764 -0.325 1.00 84.19 93 LYS A O 1
ATOM 748 N N . LYS A 1 94 ? -8.528 10.866 -1.153 1.00 82.25 94 LYS A N 1
ATOM 749 C CA . LYS A 1 94 ? -7.423 11.455 -1.935 1.00 82.25 94 LYS A CA 1
ATOM 750 C C . LYS A 1 94 ? -6.389 12.199 -1.078 1.00 82.25 94 LYS A C 1
ATOM 752 O O . LYS A 1 94 ? -5.755 13.145 -1.539 1.00 82.25 94 LYS A O 1
ATOM 757 N N . ASP A 1 95 ? -6.202 11.775 0.172 1.00 84.50 95 ASP A N 1
ATOM 758 C CA . ASP A 1 95 ? -5.160 12.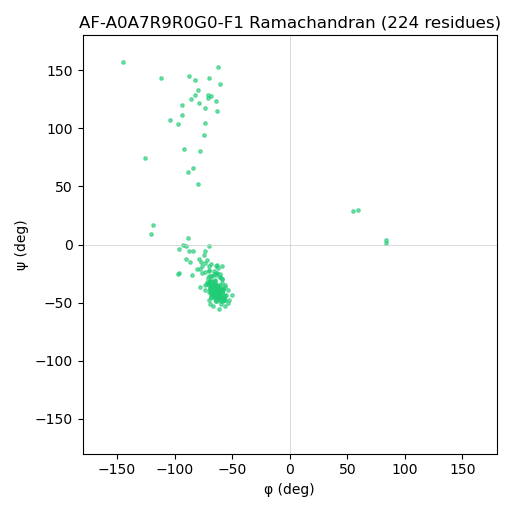314 1.050 1.00 84.50 95 ASP A CA 1
ATOM 759 C C . ASP A 1 95 ? -3.878 11.476 0.922 1.00 84.50 95 ASP A C 1
ATOM 761 O O . ASP A 1 95 ? -3.600 10.557 1.702 1.00 84.50 95 ASP A O 1
ATOM 765 N N . PHE A 1 96 ? -3.100 11.770 -0.119 1.00 82.81 96 PHE A N 1
ATOM 766 C CA . PHE A 1 96 ? -1.895 11.008 -0.459 1.00 82.81 96 PHE A CA 1
ATOM 767 C C . PHE A 1 96 ? -0.770 11.205 0.563 1.00 82.81 96 PHE A C 1
ATOM 769 O O . PHE A 1 96 ? -0.118 10.238 0.956 1.00 82.81 96 PHE A O 1
ATOM 776 N N . VAL A 1 97 ? -0.615 12.423 1.096 1.00 84.19 97 VAL A N 1
ATOM 777 C CA . VAL A 1 97 ? 0.427 12.753 2.084 1.00 84.19 97 VAL A CA 1
ATOM 778 C C . VAL A 1 97 ? 0.251 11.926 3.354 1.00 84.19 97 VAL A C 1
ATOM 780 O O . VAL A 1 97 ? 1.209 11.331 3.852 1.00 84.19 97 VAL A O 1
ATOM 783 N N . ARG A 1 98 ? -0.977 11.833 3.883 1.00 79.50 98 ARG A N 1
ATOM 784 C CA . ARG A 1 98 ? -1.232 10.992 5.062 1.00 79.50 98 ARG A CA 1
ATOM 785 C C . ARG A 1 98 ? -1.060 9.516 4.750 1.00 79.50 98 ARG A C 1
ATOM 787 O O . ARG A 1 98 ? -0.494 8.799 5.573 1.00 79.50 98 ARG A O 1
ATOM 794 N N . THR A 1 99 ? -1.468 9.071 3.564 1.00 83.44 99 THR A N 1
ATOM 795 C CA . THR A 1 99 ? -1.284 7.674 3.149 1.00 83.44 99 THR A CA 1
ATOM 796 C C . THR A 1 99 ? 0.203 7.290 3.121 1.00 83.44 99 THR A C 1
ATOM 798 O O . THR A 1 99 ? 0.561 6.221 3.615 1.00 83.44 99 THR A O 1
ATOM 801 N N . GLN A 1 100 ? 1.096 8.185 2.675 1.00 83.06 100 GLN A N 1
ATOM 802 C CA . GLN A 1 100 ? 2.551 7.971 2.741 1.00 83.06 100 GLN A CA 1
ATOM 803 C C . GLN A 1 100 ? 3.097 7.903 4.170 1.00 83.06 100 GLN A C 1
ATOM 805 O O . GLN A 1 100 ? 4.043 7.167 4.455 1.00 83.06 100 GLN A O 1
ATOM 810 N N . ILE A 1 101 ? 2.545 8.699 5.086 1.00 85.19 101 ILE A N 1
ATOM 811 C CA . ILE A 1 101 ? 2.945 8.652 6.497 1.00 85.19 101 ILE A CA 1
ATOM 812 C C . ILE A 1 101 ? 2.518 7.315 7.105 1.00 85.19 101 ILE A C 1
ATOM 814 O O . ILE A 1 101 ? 3.286 6.705 7.846 1.00 85.19 101 ILE A O 1
ATOM 818 N N . ILE A 1 102 ? 1.314 6.848 6.772 1.00 83.94 102 ILE A N 1
ATOM 819 C CA . ILE A 1 102 ? 0.769 5.584 7.266 1.00 83.94 102 ILE A CA 1
ATOM 820 C C . ILE A 1 102 ? 1.550 4.390 6.703 1.00 83.94 102 ILE A C 1
ATOM 822 O O . ILE A 1 102 ? 1.876 3.477 7.459 1.00 83.94 102 ILE A O 1
ATOM 826 N N . SER A 1 103 ? 1.935 4.410 5.425 1.00 82.94 103 SER A N 1
ATOM 827 C CA . SER A 1 103 ? 2.686 3.304 4.817 1.00 82.94 103 SER A CA 1
ATOM 828 C C . SER A 1 103 ? 4.050 3.074 5.477 1.00 82.94 103 SER A C 1
ATOM 830 O O . SER A 1 103 ? 4.442 1.930 5.710 1.00 82.94 103 SER A O 1
ATOM 832 N N . LYS A 1 104 ? 4.737 4.145 5.901 1.00 82.75 104 LYS A N 1
ATOM 833 C CA . LYS A 1 104 ? 6.013 4.068 6.641 1.00 82.75 104 LYS A CA 1
ATOM 834 C C . LYS A 1 104 ? 5.901 3.381 8.006 1.00 82.75 104 LYS A C 1
ATOM 836 O O . LYS A 1 104 ? 6.921 2.969 8.554 1.00 82.75 104 LYS A O 1
ATOM 841 N N . LYS A 1 105 ? 4.691 3.254 8.560 1.00 81.00 105 LYS A N 1
ATOM 842 C CA . LYS A 1 105 ? 4.447 2.577 9.844 1.00 81.00 105 LYS A CA 1
ATOM 843 C C . LYS A 1 105 ? 4.567 1.061 9.727 1.00 81.00 105 LYS A C 1
ATOM 845 O O . LYS A 1 105 ? 4.836 0.390 10.723 1.00 81.00 105 LYS A O 1
ATOM 850 N N . ILE A 1 106 ? 4.375 0.511 8.528 1.00 81.56 106 ILE A N 1
ATOM 851 C CA . ILE A 1 106 ? 4.511 -0.922 8.295 1.00 81.56 106 ILE A CA 1
ATOM 852 C C . ILE A 1 106 ? 5.980 -1.243 8.020 1.00 81.56 106 ILE A C 1
ATOM 854 O O . ILE A 1 106 ? 6.610 -0.703 7.113 1.00 81.56 106 ILE A O 1
ATOM 858 N N . GLN A 1 107 ? 6.535 -2.172 8.795 1.00 75.44 107 GLN A N 1
ATOM 859 C CA . GLN A 1 107 ? 7.885 -2.665 8.553 1.00 75.44 107 GLN A CA 1
ATOM 860 C C . GLN A 1 107 ? 7.869 -3.680 7.410 1.00 75.44 107 GLN A C 1
ATOM 862 O O . GLN A 1 107 ? 7.236 -4.727 7.512 1.00 75.44 107 GLN A O 1
ATOM 867 N N . THR A 1 108 ? 8.629 -3.419 6.347 1.00 71.56 108 THR A N 1
ATOM 868 C CA . THR A 1 108 ? 8.696 -4.294 5.163 1.00 71.56 108 THR A CA 1
ATOM 869 C C . THR A 1 108 ? 9.201 -5.707 5.464 1.00 71.56 108 THR A C 1
ATOM 871 O O . THR A 1 108 ? 8.808 -6.643 4.775 1.00 71.56 108 THR A O 1
ATOM 874 N N . LYS A 1 109 ? 9.992 -5.879 6.534 1.00 74.94 109 LYS A N 1
ATOM 875 C CA . LYS A 1 109 ? 10.456 -7.189 7.031 1.00 74.94 109 LYS A CA 1
ATOM 876 C C . LYS A 1 109 ? 9.310 -8.114 7.446 1.00 74.94 109 LYS A C 1
ATOM 878 O O . LYS A 1 109 ? 9.446 -9.326 7.378 1.00 74.94 109 LYS A O 1
ATOM 883 N N . TYR A 1 110 ? 8.175 -7.552 7.861 1.00 72.50 110 TYR A N 1
ATOM 884 C CA . TYR A 1 110 ? 7.005 -8.332 8.262 1.00 72.50 110 TYR A CA 1
ATOM 885 C C . TYR A 1 110 ? 6.382 -9.115 7.093 1.00 72.50 110 TYR A C 1
ATOM 887 O O . TYR A 1 110 ? 5.713 -10.121 7.298 1.00 72.50 110 TYR A O 1
ATOM 895 N N . PHE A 1 111 ? 6.625 -8.679 5.856 1.00 70.62 111 PHE A N 1
ATOM 896 C CA . PHE A 1 111 ? 6.083 -9.310 4.654 1.00 70.62 111 PHE A CA 1
ATOM 897 C C . PHE A 1 111 ? 6.952 -10.445 4.090 1.00 70.62 111 PHE A C 1
ATOM 899 O O . PHE A 1 111 ? 6.663 -10.949 3.003 1.00 70.62 111 PHE A O 1
ATOM 906 N N . GLU A 1 112 ? 8.028 -10.830 4.778 1.00 68.69 112 GLU A N 1
ATOM 907 C CA . GLU A 1 112 ? 8.850 -11.985 4.394 1.00 68.69 112 GLU A CA 1
ATOM 908 C C . GLU A 1 112 ? 8.187 -13.316 4.794 1.00 68.69 112 GLU A C 1
ATOM 910 O O . GLU A 1 112 ? 8.446 -14.347 4.172 1.00 68.69 112 GLU A O 1
ATOM 915 N N . ASP A 1 113 ? 7.259 -13.288 5.756 1.00 74.50 113 ASP A N 1
ATOM 916 C CA . ASP A 1 113 ? 6.530 -14.468 6.212 1.00 74.50 113 ASP A CA 1
ATOM 917 C C . ASP A 1 113 ? 5.513 -14.959 5.164 1.00 74.50 113 ASP A C 1
ATOM 919 O O . ASP A 1 113 ? 4.629 -14.223 4.710 1.00 74.50 113 ASP A O 1
ATOM 923 N N . ALA A 1 114 ? 5.573 -16.253 4.829 1.00 64.19 114 ALA A N 1
ATOM 924 C CA . ALA A 1 114 ? 4.692 -16.877 3.835 1.00 64.19 114 ALA A CA 1
ATOM 925 C C . ALA A 1 114 ? 3.193 -16.758 4.183 1.00 64.19 114 ALA A C 1
ATOM 927 O O . ALA A 1 114 ? 2.355 -16.637 3.295 1.00 64.19 114 ALA A O 1
ATOM 928 N N . ALA A 1 115 ? 2.854 -16.712 5.474 1.00 68.50 115 ALA A N 1
ATOM 929 C CA . ALA A 1 115 ? 1.475 -16.596 5.953 1.00 68.50 115 ALA A CA 1
ATOM 930 C C . ALA A 1 115 ? 0.849 -15.198 5.759 1.00 68.50 115 ALA A C 1
ATOM 932 O O . ALA A 1 115 ? -0.318 -15.009 6.095 1.00 68.50 115 ALA A O 1
ATOM 933 N N . VAL A 1 116 ? 1.622 -14.210 5.290 1.00 73.38 116 VAL A N 1
ATOM 934 C CA . VAL A 1 116 ? 1.227 -12.791 5.177 1.00 73.38 116 VAL A CA 1
ATOM 935 C C . VAL A 1 116 ? 1.311 -12.311 3.715 1.00 73.38 116 VAL A C 1
ATOM 937 O O . VAL A 1 116 ? 1.152 -11.128 3.417 1.00 73.38 116 VAL A O 1
ATOM 940 N N . GLN A 1 117 ? 1.521 -13.221 2.757 1.00 74.19 117 GLN A N 1
ATOM 941 C CA . GLN A 1 117 ? 1.669 -12.866 1.340 1.00 74.19 117 GLN A CA 1
ATOM 942 C C . GLN A 1 117 ? 0.435 -12.161 0.759 1.00 74.19 117 GLN A C 1
ATOM 944 O O . GLN A 1 117 ? 0.580 -11.231 -0.029 1.00 74.19 117 GLN A O 1
ATOM 949 N N . GLU A 1 118 ? -0.775 -12.522 1.188 1.00 80.25 118 GLU A N 1
ATOM 950 C CA . GLU A 1 118 ? -1.998 -11.831 0.758 1.00 80.25 118 GLU A CA 1
ATOM 951 C C . GLU A 1 118 ? -2.016 -10.359 1.192 1.00 80.25 118 GLU A C 1
ATOM 953 O O . GLU A 1 118 ? -2.300 -9.464 0.392 1.00 80.25 118 GLU A O 1
ATOM 958 N N . LEU A 1 119 ? -1.641 -10.093 2.447 1.00 81.12 119 LEU A N 1
ATOM 959 C CA . LEU A 1 119 ? -1.537 -8.739 2.995 1.00 81.12 119 LEU A CA 1
ATOM 960 C C . LEU A 1 119 ? -0.424 -7.945 2.300 1.00 81.12 119 LEU A C 1
ATOM 962 O O . LEU A 1 119 ? -0.587 -6.754 2.046 1.00 81.12 119 LEU A O 1
ATOM 966 N N . LYS A 1 120 ? 0.671 -8.611 1.914 1.00 82.75 120 LYS A N 1
ATOM 967 C CA . LYS A 1 120 ? 1.741 -8.023 1.098 1.00 82.75 120 LYS A CA 1
ATOM 968 C C . LYS A 1 120 ? 1.213 -7.547 -0.259 1.00 82.75 120 LYS A C 1
ATOM 970 O O . LYS A 1 120 ? 1.534 -6.437 -0.678 1.00 82.75 120 LYS A O 1
ATOM 975 N N . PHE A 1 121 ? 0.393 -8.348 -0.942 1.00 82.88 121 PHE A N 1
ATOM 976 C CA . PHE A 1 121 ? -0.190 -7.949 -2.228 1.00 82.88 121 PHE A CA 1
ATOM 977 C C . PHE A 1 121 ? -1.151 -6.772 -2.085 1.00 82.88 121 PHE A C 1
ATOM 979 O O . PHE A 1 121 ? -1.041 -5.814 -2.849 1.00 82.88 121 PHE A O 1
ATOM 986 N N . LYS A 1 122 ? -2.033 -6.799 -1.077 1.00 85.56 122 LYS A N 1
ATOM 987 C CA . LYS A 1 122 ? -2.911 -5.660 -0.767 1.00 85.56 122 LYS A CA 1
ATOM 988 C C . LYS A 1 122 ? -2.096 -4.388 -0.511 1.00 85.56 122 LYS A C 1
ATOM 990 O O . LYS A 1 122 ? -2.369 -3.365 -1.128 1.00 85.56 122 LYS A O 1
ATOM 995 N N . TYR A 1 123 ? -1.056 -4.473 0.321 1.00 86.88 123 TYR A N 1
ATOM 996 C CA . TYR A 1 123 ? -0.168 -3.349 0.621 1.00 86.88 123 TYR A CA 1
ATOM 997 C C . TYR A 1 123 ? 0.465 -2.750 -0.637 1.00 86.88 123 TYR A C 1
ATOM 999 O O . TYR A 1 123 ? 0.353 -1.548 -0.870 1.00 86.88 123 TYR A O 1
ATOM 1007 N N . TYR A 1 124 ? 1.111 -3.570 -1.472 1.00 85.81 124 TYR A N 1
ATOM 1008 C CA . TYR A 1 124 ? 1.788 -3.039 -2.652 1.00 85.81 124 TYR A CA 1
ATOM 1009 C C . TYR A 1 124 ? 0.822 -2.513 -3.714 1.00 85.81 124 TYR A C 1
ATOM 1011 O O . TYR A 1 124 ? 1.169 -1.548 -4.384 1.00 85.81 124 TYR A O 1
ATOM 1019 N N . ASN A 1 125 ? -0.382 -3.077 -3.850 1.00 86.75 125 ASN A N 1
ATOM 1020 C CA . ASN A 1 125 ? -1.396 -2.518 -4.747 1.00 86.75 125 ASN A CA 1
ATOM 1021 C C . ASN A 1 125 ? -1.804 -1.101 -4.314 1.00 86.75 125 ASN A C 1
ATOM 1023 O O . ASN A 1 125 ? -1.806 -0.196 -5.144 1.00 86.75 125 ASN A O 1
ATOM 1027 N N . LEU A 1 126 ? -2.044 -0.884 -3.015 1.00 86.88 126 LEU A N 1
ATOM 1028 C CA . LEU A 1 126 ? -2.351 0.448 -2.473 1.00 86.88 126 LEU A CA 1
ATOM 1029 C C . LEU A 1 126 ? -1.168 1.418 -2.637 1.00 86.88 126 LEU A C 1
ATOM 1031 O O . LEU A 1 126 ? -1.361 2.589 -2.948 1.00 86.88 126 LEU A O 1
ATOM 1035 N N . MET A 1 127 ? 0.068 0.932 -2.472 1.00 84.88 127 MET A N 1
ATOM 1036 C CA . MET A 1 127 ? 1.272 1.733 -2.729 1.00 84.88 127 MET A CA 1
ATOM 1037 C C . MET A 1 127 ? 1.403 2.133 -4.201 1.00 84.88 127 MET A C 1
ATOM 1039 O O . MET A 1 127 ? 1.780 3.262 -4.491 1.00 84.88 127 MET A O 1
ATOM 1043 N N . ILE A 1 128 ? 1.070 1.235 -5.133 1.00 86.31 128 ILE A N 1
ATOM 1044 C CA . ILE A 1 128 ? 1.084 1.539 -6.568 1.00 86.31 128 ILE A CA 1
ATOM 1045 C C . ILE A 1 128 ? 0.043 2.612 -6.896 1.00 86.31 128 ILE A C 1
ATOM 1047 O O . ILE A 1 128 ? 0.359 3.536 -7.637 1.00 86.31 128 ILE A O 1
ATOM 1051 N N . GLU A 1 129 ? -1.170 2.523 -6.346 1.00 85.62 129 GLU A N 1
ATOM 1052 C CA . GLU A 1 129 ? -2.202 3.555 -6.530 1.00 85.62 129 GLU A CA 1
ATOM 1053 C C . GLU A 1 129 ? -1.754 4.919 -5.989 1.00 85.62 129 GLU A C 1
ATOM 1055 O O . GLU A 1 129 ? -1.948 5.944 -6.647 1.00 85.62 129 GLU A O 1
ATOM 1060 N N . LEU A 1 130 ? -1.094 4.932 -4.827 1.00 85.06 130 LEU A N 1
ATOM 1061 C CA . LEU A 1 130 ? -0.508 6.144 -4.263 1.00 85.06 130 LEU A CA 1
ATOM 1062 C C . LEU A 1 130 ? 0.553 6.726 -5.198 1.00 85.06 130 LEU A C 1
ATOM 1064 O O . LEU A 1 130 ? 0.453 7.882 -5.604 1.00 85.06 130 LEU A O 1
ATOM 1068 N N . ASP A 1 131 ? 1.554 5.938 -5.579 1.00 82.88 131 ASP A N 1
ATOM 1069 C CA . ASP A 1 131 ? 2.666 6.435 -6.387 1.00 82.88 131 ASP A CA 1
ATOM 1070 C C . ASP A 1 131 ? 2.231 6.828 -7.807 1.00 82.88 131 ASP A C 1
ATOM 1072 O O . ASP A 1 131 ? 2.848 7.702 -8.420 1.00 82.88 131 ASP A O 1
ATOM 1076 N N . GLN A 1 132 ? 1.159 6.222 -8.336 1.00 82.69 132 GLN A N 1
ATOM 1077 C CA . GLN A 1 132 ? 0.531 6.652 -9.589 1.00 82.69 132 GLN A CA 1
ATOM 1078 C C . GLN A 1 132 ? -0.013 8.076 -9.481 1.00 82.69 132 GLN A C 1
ATOM 1080 O O . GLN A 1 132 ? 0.175 8.865 -10.407 1.00 82.69 132 GLN A O 1
ATOM 1085 N N . SER A 1 133 ? -0.642 8.425 -8.356 1.00 79.38 133 SER A N 1
ATOM 1086 C CA . SER A 1 133 ? -1.150 9.782 -8.130 1.00 79.38 133 SER A CA 1
ATOM 1087 C C . SER A 1 133 ? -0.030 10.827 -8.054 1.00 79.38 133 SER A C 1
ATOM 1089 O O . SER A 1 133 ? -0.205 11.957 -8.505 1.00 79.38 133 SER A O 1
ATOM 1091 N N . GLU A 1 134 ? 1.148 10.433 -7.564 1.00 77.00 134 GLU A N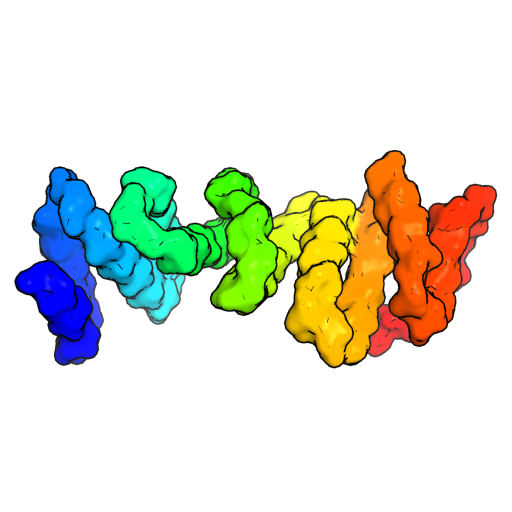 1
ATOM 1092 C CA . GLU A 1 134 ? 2.329 11.296 -7.454 1.00 77.00 134 GLU A CA 1
ATOM 1093 C C . GLU A 1 134 ? 3.227 11.266 -8.701 1.00 77.00 134 GLU A C 1
ATOM 1095 O O . GLU A 1 134 ? 4.229 11.975 -8.757 1.00 77.00 134 GLU A O 1
ATOM 1100 N N . SER A 1 135 ? 2.881 10.462 -9.718 1.00 75.75 135 SER A N 1
ATOM 1101 C CA . SER A 1 135 ? 3.714 10.215 -10.909 1.00 75.75 135 SER A CA 1
ATOM 1102 C C . SER A 1 135 ? 5.133 9.716 -10.578 1.00 75.75 135 SER A C 1
ATOM 1104 O O . SER A 1 135 ? 6.080 9.908 -11.344 1.00 75.75 135 SER A O 1
ATOM 1106 N N . SER A 1 136 ? 5.289 9.027 -9.446 1.00 80.50 136 SER A N 1
ATOM 1107 C CA . SER A 1 136 ? 6.560 8.484 -8.960 1.00 80.50 136 SER A CA 1
ATOM 1108 C C . SER A 1 136 ? 6.864 7.122 -9.600 1.00 80.50 136 SER A C 1
ATOM 1110 O O . SER A 1 136 ? 6.914 6.088 -8.935 1.00 80.50 136 SER A O 1
ATOM 1112 N N . TYR A 1 137 ? 7.096 7.102 -10.917 1.00 80.25 137 TYR A N 1
ATOM 1113 C CA . TYR A 1 137 ? 7.247 5.867 -11.707 1.00 80.25 137 TYR A CA 1
ATOM 1114 C C . TYR A 1 137 ? 8.389 4.938 -11.250 1.00 80.25 137 TYR A C 1
ATOM 1116 O O . TYR A 1 137 ? 8.290 3.713 -11.357 1.00 80.25 137 TYR A O 1
ATOM 1124 N N . LEU A 1 138 ? 9.460 5.502 -10.684 1.00 81.31 138 LEU A N 1
ATOM 1125 C CA . LEU A 1 138 ? 10.584 4.733 -10.144 1.00 81.31 138 LEU A CA 1
ATOM 1126 C C . LEU A 1 138 ? 10.175 3.894 -8.920 1.00 81.31 138 LEU A C 1
ATOM 1128 O O . LEU A 1 138 ? 10.570 2.731 -8.798 1.00 81.31 138 LEU A O 1
ATOM 1132 N N . SER A 1 139 ? 9.375 4.474 -8.023 1.00 80.81 139 SER A N 1
ATOM 1133 C CA . SER A 1 139 ? 8.864 3.803 -6.822 1.00 80.81 139 SER A CA 1
ATOM 1134 C C . SER A 1 139 ? 7.874 2.702 -7.197 1.00 80.81 139 SER A C 1
ATOM 1136 O O . SER A 1 139 ? 8.026 1.567 -6.740 1.00 80.81 139 SER A O 1
ATOM 1138 N N . ILE A 1 140 ? 6.984 2.979 -8.158 1.00 82.69 140 ILE A N 1
ATOM 1139 C CA . ILE A 1 140 ? 6.065 1.990 -8.741 1.00 82.69 140 ILE A CA 1
ATOM 1140 C C . ILE A 1 140 ? 6.834 0.761 -9.234 1.00 82.69 140 ILE A C 1
ATOM 1142 O O . ILE A 1 140 ? 6.482 -0.375 -8.907 1.00 82.69 140 ILE A O 1
ATOM 1146 N N . CYS A 1 141 ? 7.926 0.965 -9.977 1.00 79.50 141 CYS A N 1
ATOM 1147 C CA . CYS A 1 141 ? 8.748 -0.148 -10.440 1.00 79.50 141 CYS A CA 1
ATOM 1148 C C . CYS A 1 141 ? 9.329 -0.967 -9.279 1.00 79.50 141 CYS A C 1
ATOM 1150 O O . CYS A 1 141 ? 9.332 -2.197 -9.342 1.00 79.50 141 CYS A O 1
ATOM 1152 N N . ARG A 1 142 ? 9.812 -0.324 -8.211 1.00 81.56 142 ARG A N 1
ATOM 1153 C CA . ARG A 1 142 ? 10.331 -1.040 -7.033 1.00 81.56 142 ARG A CA 1
ATOM 1154 C C . ARG A 1 142 ? 9.250 -1.863 -6.346 1.00 81.56 142 ARG A C 1
ATOM 1156 O O . ARG A 1 142 ? 9.532 -2.980 -5.917 1.00 81.56 142 ARG A O 1
ATOM 1163 N N . HIS A 1 143 ? 8.029 -1.343 -6.264 1.00 83.44 143 HIS A N 1
ATOM 1164 C CA . HIS A 1 143 ? 6.895 -2.078 -5.715 1.00 83.44 143 HIS A CA 1
ATOM 1165 C C . HIS A 1 143 ? 6.541 -3.289 -6.577 1.00 83.44 143 HIS A C 1
ATOM 1167 O O . HIS A 1 143 ? 6.428 -4.390 -6.041 1.00 83.44 143 HIS A O 1
ATOM 1173 N N . PHE A 1 144 ? 6.496 -3.148 -7.904 1.00 80.50 144 PHE A N 1
ATOM 1174 C CA . PHE A 1 144 ? 6.299 -4.296 -8.793 1.00 80.50 144 PHE A CA 1
ATOM 1175 C C . PHE A 1 144 ? 7.441 -5.320 -8.731 1.00 80.50 144 PHE A C 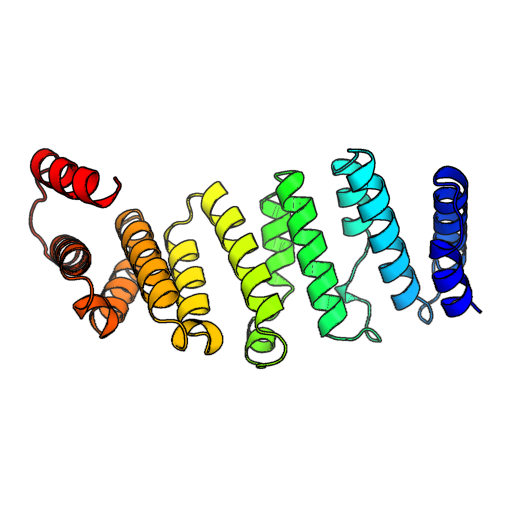1
ATOM 1177 O O . PHE A 1 144 ? 7.176 -6.519 -8.760 1.00 80.50 144 PHE A O 1
ATOM 1184 N N . LEU A 1 145 ? 8.694 -4.889 -8.567 1.00 78.00 145 LEU A N 1
ATOM 1185 C CA . LEU A 1 145 ? 9.826 -5.792 -8.331 1.00 78.00 145 LEU A CA 1
ATOM 1186 C C . LEU A 1 145 ? 9.700 -6.544 -6.997 1.00 78.00 145 LEU A C 1
ATOM 1188 O O . LEU A 1 145 ? 9.983 -7.738 -6.922 1.00 78.00 145 LEU A O 1
ATOM 1192 N N . ALA A 1 146 ? 9.242 -5.875 -5.939 1.00 79.38 146 ALA A N 1
ATOM 1193 C CA . ALA A 1 146 ? 9.012 -6.508 -4.641 1.00 79.38 146 ALA A CA 1
ATOM 1194 C C . ALA A 1 146 ? 7.847 -7.516 -4.673 1.00 79.38 146 ALA A C 1
ATOM 1196 O O . ALA A 1 146 ? 7.897 -8.542 -3.986 1.00 79.38 146 ALA A O 1
ATOM 1197 N N . ILE A 1 147 ? 6.824 -7.235 -5.486 1.00 80.62 147 ILE A N 1
ATOM 1198 C CA . ILE A 1 147 ? 5.738 -8.164 -5.816 1.00 80.62 147 ILE A CA 1
ATOM 1199 C C . ILE A 1 147 ? 6.294 -9.363 -6.604 1.00 80.62 147 ILE A C 1
ATOM 1201 O O . ILE A 1 147 ? 5.995 -10.504 -6.259 1.00 80.62 147 ILE A O 1
ATOM 1205 N N . PHE A 1 148 ? 7.125 -9.122 -7.621 1.00 75.06 148 PHE A N 1
ATOM 1206 C CA . PHE A 1 148 ? 7.714 -10.158 -8.476 1.00 75.06 148 PHE A CA 1
ATOM 1207 C C . PHE A 1 148 ? 8.593 -11.146 -7.698 1.00 75.06 148 PHE A C 1
ATOM 1209 O O . PHE A 1 148 ? 8.508 -12.348 -7.921 1.00 75.06 148 PHE A O 1
ATOM 1216 N N . ASN A 1 149 ? 9.375 -10.657 -6.733 1.00 73.56 149 ASN A N 1
ATOM 1217 C CA . ASN A 1 149 ? 10.206 -11.494 -5.861 1.00 73.56 149 ASN A CA 1
ATOM 1218 C C . ASN A 1 149 ? 9.395 -12.345 -4.860 1.00 73.56 149 ASN A C 1
ATOM 1220 O O . ASN A 1 149 ? 9.978 -13.059 -4.046 1.00 73.56 149 ASN A O 1
ATOM 1224 N N . SER A 1 150 ? 8.062 -12.237 -4.847 1.00 77.31 150 SER A N 1
ATOM 1225 C CA . SER A 1 150 ? 7.205 -13.019 -3.955 1.00 77.31 150 SER A CA 1
ATOM 1226 C C . SER A 1 150 ? 6.987 -14.445 -4.501 1.00 77.31 150 SER A C 1
ATOM 1228 O O . SER A 1 150 ? 6.610 -14.576 -5.669 1.00 77.31 150 SER A O 1
ATOM 1230 N N . PRO A 1 151 ? 7.120 -15.508 -3.676 1.00 67.75 151 PRO A N 1
ATOM 1231 C CA . PRO A 1 151 ? 7.018 -16.904 -4.124 1.00 67.75 151 PRO A CA 1
ATOM 1232 C C . PRO A 1 151 ? 5.709 -17.213 -4.861 1.00 67.75 151 PRO A C 1
ATOM 1234 O O . PRO A 1 151 ? 5.732 -17.793 -5.941 1.00 67.75 151 PRO A O 1
ATOM 1237 N N . ALA A 1 152 ? 4.578 -16.727 -4.335 1.00 65.94 152 ALA A N 1
ATOM 1238 C CA . ALA A 1 152 ? 3.247 -16.966 -4.902 1.00 65.94 152 ALA A CA 1
ATOM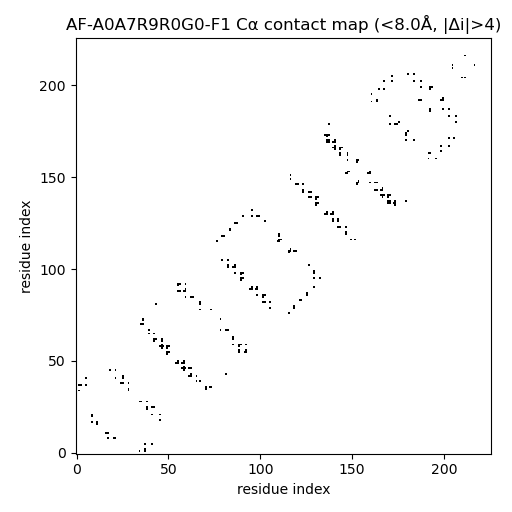 1239 C C . ALA A 1 152 ? 3.044 -16.409 -6.322 1.00 65.94 152 ALA A C 1
ATOM 1241 O O . ALA A 1 152 ? 2.137 -16.832 -7.028 1.00 65.94 152 ALA A O 1
ATOM 1242 N N . ILE A 1 153 ? 3.861 -15.446 -6.756 1.00 66.19 153 ILE A N 1
ATOM 1243 C CA . ILE A 1 153 ? 3.799 -14.904 -8.123 1.00 66.19 153 ILE A CA 1
ATOM 1244 C C . ILE A 1 153 ? 4.823 -15.572 -9.030 1.00 66.19 153 ILE A C 1
ATOM 1246 O O . ILE A 1 153 ? 4.622 -15.647 -10.241 1.00 66.19 153 ILE A O 1
ATOM 1250 N N . GLN A 1 154 ? 5.903 -16.089 -8.453 1.00 64.31 154 GLN A N 1
ATOM 1251 C CA . GLN A 1 154 ? 6.902 -16.839 -9.195 1.00 64.31 154 GLN A CA 1
ATOM 1252 C C . GLN A 1 154 ? 6.361 -18.191 -9.688 1.00 64.31 154 GLN A C 1
ATOM 1254 O O . GLN A 1 154 ? 6.815 -18.672 -10.728 1.00 64.31 154 GLN A O 1
ATOM 1259 N N . GLU A 1 155 ? 5.371 -18.753 -8.987 1.00 68.19 155 GLU A N 1
ATOM 1260 C CA . GLU A 1 155 ? 4.653 -19.974 -9.374 1.00 68.19 155 GLU A CA 1
ATOM 1261 C C . GLU A 1 155 ? 3.747 -19.781 -10.606 1.00 68.19 155 GLU A C 1
ATOM 1263 O O . GLU A 1 155 ? 3.637 -20.695 -11.422 1.00 68.19 155 GLU A O 1
ATOM 1268 N N . ASP A 1 156 ? 3.171 -18.586 -10.805 1.00 74.88 156 ASP A N 1
ATOM 1269 C CA . ASP A 1 156 ? 2.261 -18.281 -11.919 1.00 74.88 156 ASP A CA 1
ATOM 1270 C C . ASP A 1 156 ? 2.990 -17.599 -13.101 1.00 74.88 156 ASP A C 1
ATOM 1272 O O . ASP A 1 156 ? 3.222 -16.381 -13.080 1.00 74.88 156 ASP A O 1
ATOM 1276 N N . PRO A 1 157 ? 3.288 -18.311 -14.209 1.00 72.19 157 PRO A N 1
ATOM 1277 C CA . PRO A 1 157 ? 4.069 -17.753 -15.316 1.00 72.19 157 PRO A CA 1
ATOM 1278 C C . PRO A 1 157 ? 3.367 -16.585 -16.029 1.00 72.19 157 PRO A C 1
ATOM 1280 O O . PRO A 1 157 ? 4.038 -15.672 -16.510 1.00 72.19 157 PRO A O 1
ATOM 1283 N N . VAL A 1 158 ? 2.028 -16.571 -16.067 1.00 77.31 158 VAL A N 1
ATOM 1284 C CA . VAL A 1 158 ? 1.237 -15.508 -16.718 1.00 77.31 158 VAL A CA 1
ATOM 1285 C C . VAL A 1 158 ? 1.347 -14.192 -15.945 1.00 77.31 158 VAL A C 1
ATOM 1287 O O . VAL A 1 158 ? 1.732 -13.167 -16.509 1.00 77.31 158 VAL A O 1
ATOM 1290 N N . LYS A 1 159 ? 1.096 -14.225 -14.628 1.00 77.00 159 LYS A N 1
ATOM 1291 C CA . LYS A 1 159 ? 1.194 -13.040 -13.759 1.00 77.00 159 LYS A CA 1
ATOM 1292 C C . LYS A 1 159 ? 2.618 -12.498 -13.722 1.00 77.00 159 LYS A C 1
ATOM 1294 O O . LYS A 1 159 ? 2.816 -11.285 -13.753 1.00 77.00 159 LYS A O 1
ATOM 1299 N N . ARG A 1 160 ? 3.608 -13.395 -13.715 1.00 75.94 160 ARG A N 1
ATOM 1300 C CA . ARG A 1 160 ? 5.031 -13.055 -13.777 1.00 75.94 160 ARG A CA 1
ATOM 1301 C C . ARG A 1 160 ? 5.371 -12.223 -15.016 1.00 75.94 160 ARG A C 1
ATOM 1303 O O . ARG A 1 160 ? 6.030 -11.191 -14.905 1.00 75.94 160 ARG A O 1
ATOM 1310 N N . VAL A 1 161 ? 4.901 -12.659 -16.184 1.00 76.00 161 VAL A N 1
ATOM 1311 C CA . VAL A 1 161 ? 5.095 -11.956 -17.460 1.00 76.00 161 VAL A CA 1
ATOM 1312 C C . VAL A 1 161 ? 4.400 -10.593 -17.445 1.00 76.00 161 VAL A C 1
ATOM 1314 O O . VAL A 1 161 ? 5.006 -9.599 -17.841 1.00 76.00 161 VAL A O 1
ATOM 1317 N N . ASP A 1 162 ? 3.169 -10.506 -16.942 1.00 79.31 162 ASP A N 1
ATOM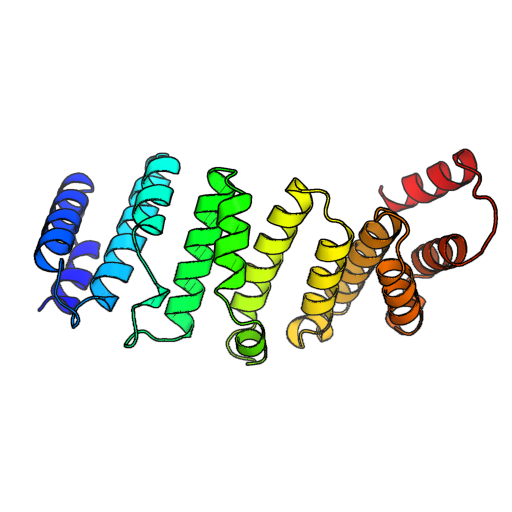 1318 C CA . ASP A 1 162 ? 2.423 -9.243 -16.922 1.00 79.31 162 ASP A CA 1
ATOM 1319 C C . ASP A 1 162 ? 3.004 -8.208 -15.954 1.00 79.31 162 ASP A C 1
ATOM 1321 O O . ASP A 1 162 ? 3.088 -7.026 -16.293 1.00 79.31 162 ASP A O 1
ATOM 1325 N N . ILE A 1 163 ? 3.468 -8.633 -14.775 1.00 79.06 163 ILE A N 1
ATOM 1326 C CA . ILE A 1 163 ? 4.176 -7.749 -13.838 1.00 79.06 163 ILE A CA 1
ATOM 1327 C C . ILE A 1 163 ? 5.475 -7.250 -14.466 1.00 79.06 163 ILE A C 1
ATOM 1329 O O . ILE A 1 163 ? 5.779 -6.063 -14.372 1.00 79.06 163 ILE A O 1
ATOM 1333 N N . MET A 1 164 ? 6.198 -8.115 -15.180 1.00 77.00 164 MET A N 1
ATOM 1334 C CA . MET A 1 164 ? 7.428 -7.722 -15.858 1.00 77.00 164 MET A CA 1
ATOM 1335 C C . MET A 1 164 ? 7.179 -6.689 -16.968 1.00 77.00 164 MET A C 1
ATOM 1337 O O . MET A 1 164 ? 7.901 -5.695 -17.050 1.00 77.00 164 MET A O 1
ATOM 1341 N N . LYS A 1 165 ? 6.125 -6.856 -17.781 1.00 79.69 165 LYS A N 1
ATOM 1342 C CA . LYS A 1 165 ? 5.725 -5.844 -18.779 1.00 79.69 165 LYS A CA 1
ATOM 1343 C C . LYS A 1 165 ? 5.450 -4.494 -18.116 1.00 79.69 165 LYS A C 1
ATOM 1345 O O . LYS A 1 165 ? 5.949 -3.472 -18.583 1.00 79.69 165 LYS A O 1
ATOM 1350 N N . LYS A 1 166 ? 4.696 -4.492 -17.008 1.00 80.88 166 LYS A N 1
ATOM 1351 C CA . LYS A 1 166 ? 4.391 -3.276 -16.238 1.00 80.88 166 LYS A CA 1
ATOM 1352 C C . LYS A 1 166 ? 5.665 -2.627 -15.691 1.00 80.88 166 LYS A C 1
ATOM 1354 O O . LYS A 1 166 ? 5.837 -1.427 -15.878 1.00 80.88 166 LYS A O 1
ATOM 1359 N N . CYS A 1 167 ? 6.588 -3.400 -15.110 1.00 79.88 167 CYS A N 1
ATOM 1360 C CA . CYS A 1 167 ? 7.894 -2.899 -14.659 1.00 79.88 167 CYS A CA 1
ATOM 1361 C C . CYS A 1 167 ? 8.642 -2.164 -15.774 1.00 79.88 167 CYS A C 1
ATOM 1363 O O . CYS A 1 167 ? 9.092 -1.038 -15.572 1.00 79.88 167 CYS A O 1
ATOM 1365 N N . VAL A 1 168 ? 8.757 -2.787 -16.953 1.00 77.94 168 VAL A N 1
ATOM 1366 C CA . VAL A 1 168 ? 9.483 -2.200 -18.087 1.00 77.94 168 VAL A CA 1
ATOM 1367 C C . VAL A 1 168 ? 8.846 -0.883 -18.527 1.00 77.94 168 VAL A C 1
ATOM 1369 O O . VAL A 1 168 ? 9.562 0.097 -18.714 1.00 77.94 168 VAL A O 1
ATOM 1372 N N . ILE A 1 169 ? 7.515 -0.832 -18.639 1.00 80.88 169 ILE A N 1
ATOM 1373 C CA . ILE A 1 169 ? 6.798 0.393 -19.023 1.00 80.88 169 ILE A CA 1
ATOM 1374 C C . ILE A 1 169 ? 7.067 1.512 -18.009 1.00 80.88 169 ILE A C 1
ATOM 1376 O O . ILE A 1 169 ? 7.448 2.613 -18.402 1.00 80.88 169 ILE A O 1
ATOM 1380 N N . TYR A 1 170 ? 6.936 1.237 -16.709 1.00 82.00 170 TYR A N 1
ATOM 1381 C CA . TYR A 1 170 ? 7.140 2.258 -15.679 1.00 82.00 170 TYR A CA 1
ATOM 1382 C C . TYR A 1 170 ? 8.590 2.736 -15.575 1.00 82.00 170 TYR A C 1
ATOM 1384 O O . TYR A 1 170 ? 8.822 3.907 -15.296 1.00 82.00 170 TYR A O 1
ATOM 1392 N N . ILE A 1 171 ? 9.575 1.882 -15.852 1.00 80.38 171 ILE A N 1
ATOM 1393 C CA . ILE A 1 171 ? 10.978 2.315 -15.892 1.00 80.38 171 ILE A CA 1
ATOM 1394 C C . ILE A 1 171 ? 11.254 3.231 -17.070 1.00 80.38 171 ILE A C 1
ATOM 1396 O O . ILE A 1 171 ? 11.982 4.203 -16.908 1.00 80.38 171 ILE A O 1
ATOM 1400 N N . VAL A 1 172 ? 10.695 2.929 -18.239 1.00 77.31 172 VAL A N 1
ATOM 1401 C CA . VAL A 1 172 ? 10.872 3.759 -19.436 1.00 77.31 172 VAL A CA 1
ATOM 1402 C C . VAL A 1 172 ? 10.226 5.134 -19.253 1.00 77.31 172 VAL A C 1
ATOM 1404 O O . VAL A 1 172 ? 10.760 6.127 -19.732 1.00 77.31 172 VAL A O 1
ATOM 1407 N N . LEU A 1 173 ? 9.104 5.198 -18.532 1.00 79.81 173 LEU A N 1
ATOM 1408 C CA . LEU A 1 173 ? 8.432 6.454 -18.188 1.00 79.81 173 LEU A CA 1
ATOM 1409 C C . LEU A 1 173 ? 9.128 7.233 -17.062 1.00 79.81 173 LEU A C 1
ATOM 1411 O O . LEU A 1 173 ? 8.870 8.426 -16.898 1.00 79.81 173 LEU A O 1
ATOM 1415 N N . ALA A 1 174 ? 9.984 6.585 -16.269 1.00 81.19 174 ALA A N 1
ATOM 1416 C CA . ALA A 1 174 ? 10.708 7.253 -15.198 1.00 81.19 174 ALA A CA 1
ATOM 1417 C C . ALA A 1 174 ? 11.773 8.216 -15.763 1.00 81.19 174 ALA A C 1
ATOM 1419 O O . ALA A 1 174 ? 12.420 7.903 -16.767 1.00 81.19 174 ALA A O 1
ATOM 1420 N N . PRO A 1 175 ? 11.990 9.378 -15.118 1.00 79.38 175 PRO A N 1
ATOM 1421 C CA . PRO A 1 175 ? 13.038 10.307 -15.524 1.00 79.38 175 PRO A CA 1
ATOM 1422 C C . PRO A 1 175 ? 14.424 9.665 -15.399 1.00 79.38 175 PRO A C 1
ATOM 1424 O O . PRO A 1 175 ? 14.641 8.790 -14.556 1.00 79.38 175 PRO A O 1
ATOM 1427 N N . TYR A 1 176 ? 15.363 10.138 -16.223 1.00 77.25 176 TYR A N 1
ATOM 1428 C CA . TYR A 1 176 ? 16.734 9.639 -16.211 1.00 77.25 176 TYR A CA 1
ATOM 1429 C C . TYR A 1 176 ? 17.420 9.922 -14.873 1.00 77.25 176 TYR A C 1
ATOM 1431 O O . TYR A 1 176 ? 17.657 11.077 -14.522 1.00 77.25 176 TYR A O 1
ATOM 1439 N N . ASP A 1 177 ? 17.752 8.856 -14.147 1.00 79.00 177 ASP A N 1
ATOM 1440 C CA . ASP A 1 177 ? 18.478 8.914 -12.879 1.00 79.00 177 ASP A CA 1
ATOM 1441 C C . ASP A 1 177 ? 19.426 7.712 -12.733 1.00 79.00 177 ASP A C 1
ATOM 1443 O O . ASP A 1 177 ? 19.216 6.639 -13.306 1.00 79.00 177 ASP A O 1
ATOM 1447 N N . ASN A 1 178 ? 20.455 7.854 -11.898 1.00 80.12 178 ASN A N 1
ATOM 1448 C CA . ASN A 1 178 ? 21.388 6.774 -11.574 1.00 80.12 178 ASN A CA 1
ATOM 1449 C C . ASN A 1 178 ? 20.661 5.538 -11.020 1.00 80.12 178 ASN A C 1
ATOM 1451 O O . ASN A 1 178 ? 21.047 4.403 -11.305 1.00 80.12 178 ASN A O 1
ATOM 1455 N N . GLN A 1 179 ? 19.583 5.745 -10.255 1.00 76.12 179 GLN A N 1
ATOM 1456 C CA . GLN A 1 179 ? 18.770 4.654 -9.714 1.00 76.12 179 GLN A CA 1
ATOM 1457 C C . GLN A 1 179 ? 17.993 3.913 -10.806 1.00 76.12 179 GLN A C 1
ATOM 1459 O O . GLN A 1 179 ? 17.845 2.693 -10.731 1.00 76.12 179 GLN A O 1
ATOM 1464 N N . GLN A 1 180 ? 17.515 4.631 -11.824 1.00 80.38 180 GLN A N 1
ATOM 1465 C CA . GLN A 1 180 ? 16.858 4.034 -12.984 1.00 80.38 180 GLN A CA 1
ATOM 1466 C C . GLN A 1 180 ? 17.858 3.175 -13.769 1.00 80.38 180 GLN A C 1
ATOM 1468 O O . GLN A 1 180 ? 17.550 2.030 -14.092 1.00 80.38 180 GLN A O 1
ATOM 1473 N N . HIS A 1 181 ? 19.075 3.676 -14.005 1.00 77.06 181 HIS A N 1
ATOM 1474 C CA . HIS A 1 181 ? 20.113 2.933 -14.723 1.00 77.06 181 HIS A CA 1
ATOM 1475 C C . HIS A 1 181 ? 20.515 1.629 -14.00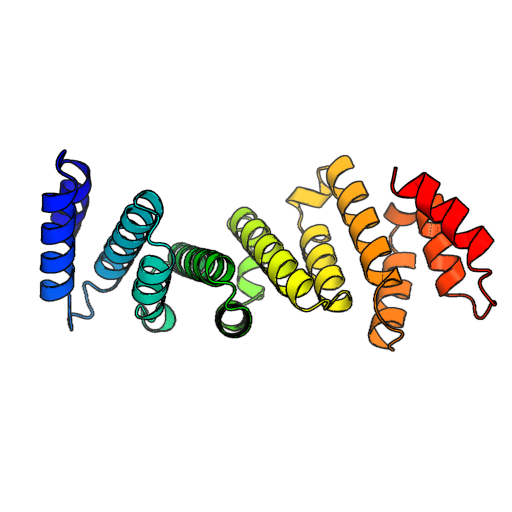6 1.00 77.06 181 HIS A C 1
ATOM 1477 O O . HIS A 1 181 ? 20.633 0.579 -14.640 1.00 77.06 181 HIS A O 1
ATOM 1483 N N . ASP A 1 182 ? 20.667 1.651 -12.676 1.00 81.25 182 ASP A N 1
ATOM 1484 C CA . ASP A 1 182 ? 20.934 0.432 -11.896 1.00 81.25 182 ASP A CA 1
ATOM 1485 C C . ASP A 1 182 ? 19.762 -0.567 -11.970 1.00 81.25 182 ASP A C 1
ATOM 1487 O O . ASP A 1 182 ? 19.970 -1.759 -12.206 1.00 81.25 182 ASP A O 1
ATOM 1491 N N . LEU A 1 183 ? 18.514 -0.095 -11.855 1.00 76.56 183 LEU A N 1
ATOM 1492 C CA . LEU A 1 183 ? 17.329 -0.951 -11.993 1.00 76.56 183 LEU A CA 1
ATOM 1493 C C . LEU A 1 183 ? 17.214 -1.579 -13.389 1.00 76.56 183 LEU A C 1
ATOM 1495 O O . LEU A 1 183 ? 16.921 -2.771 -13.490 1.00 76.56 183 LEU A O 1
ATOM 1499 N N . ILE A 1 184 ? 17.505 -0.821 -14.450 1.00 78.00 184 ILE A N 1
ATOM 1500 C CA . ILE A 1 184 ? 17.560 -1.326 -15.830 1.00 78.00 184 ILE A CA 1
ATOM 1501 C C . ILE A 1 184 ? 18.584 -2.458 -15.939 1.00 78.00 184 ILE A C 1
ATOM 1503 O O . ILE A 1 184 ? 18.271 -3.535 -16.445 1.00 78.00 184 ILE A O 1
ATOM 1507 N N . ASN A 1 185 ? 19.790 -2.257 -15.407 1.00 78.00 185 ASN A N 1
ATOM 1508 C CA . ASN A 1 185 ? 20.848 -3.263 -15.457 1.00 78.00 185 ASN A CA 1
ATOM 1509 C C . ASN A 1 185 ? 20.501 -4.530 -14.661 1.00 78.00 185 ASN A C 1
ATOM 1511 O O . ASN A 1 185 ? 20.899 -5.630 -15.052 1.00 78.00 185 ASN A O 1
ATOM 1515 N N . ARG A 1 186 ? 19.756 -4.406 -13.555 1.00 77.31 186 ARG A N 1
ATOM 1516 C CA . ARG A 1 186 ? 19.248 -5.562 -12.798 1.00 77.31 186 ARG A CA 1
ATOM 1517 C C . ARG A 1 186 ? 18.186 -6.324 -13.583 1.00 77.31 186 ARG A C 1
ATOM 1519 O O . ARG A 1 186 ? 18.286 -7.541 -13.687 1.00 77.31 186 ARG A O 1
ATOM 1526 N N . LEU A 1 187 ? 17.237 -5.624 -14.199 1.00 74.12 187 LEU A N 1
ATOM 1527 C CA . LEU A 1 187 ? 16.219 -6.250 -15.045 1.00 74.12 187 LEU A CA 1
ATOM 1528 C C . LEU A 1 187 ? 16.807 -6.910 -16.287 1.00 74.12 187 LEU A C 1
ATOM 1530 O O . LEU A 1 187 ? 16.370 -7.981 -16.679 1.00 74.12 187 LEU A O 1
ATOM 1534 N N . MET A 1 188 ? 17.854 -6.344 -16.878 1.00 68.88 188 MET A N 1
ATOM 1535 C CA . MET A 1 188 ? 18.541 -6.966 -18.012 1.00 68.88 188 MET A CA 1
ATOM 1536 C C . MET A 1 188 ? 19.209 -8.308 -17.662 1.00 68.88 188 MET A C 1
ATOM 1538 O O . MET A 1 188 ? 19.502 -9.093 -18.564 1.00 68.88 188 MET A O 1
ATOM 1542 N N . LYS A 1 189 ? 19.443 -8.596 -16.372 1.00 71.88 189 LYS A N 1
ATOM 1543 C CA . LYS A 1 189 ? 19.960 -9.891 -15.893 1.00 71.88 189 LYS A CA 1
ATOM 1544 C C . LYS A 1 189 ? 18.854 -10.925 -15.647 1.00 71.88 189 LYS A C 1
ATOM 1546 O O . LYS A 1 189 ? 19.159 -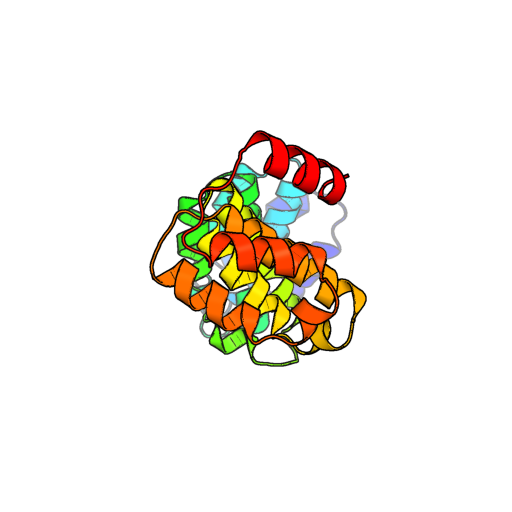12.112 -15.529 1.00 71.88 189 LYS A O 1
ATOM 1551 N N . GLU A 1 190 ? 17.593 -10.505 -15.572 1.00 71.56 190 GLU A N 1
ATOM 1552 C CA . GLU A 1 190 ? 16.443 -11.390 -15.380 1.00 71.56 190 GLU A CA 1
ATOM 1553 C C . GLU A 1 190 ? 16.180 -12.216 -16.645 1.00 71.56 190 GLU A C 1
ATOM 1555 O O . GLU A 1 190 ? 15.975 -11.682 -17.736 1.00 71.56 190 GLU A O 1
ATOM 1560 N N . LYS A 1 191 ? 16.116 -13.546 -16.505 1.00 64.62 191 LYS A N 1
ATOM 1561 C CA . LYS A 1 191 ? 15.832 -14.451 -17.635 1.00 64.62 191 LYS A CA 1
ATOM 1562 C C . LYS A 1 191 ? 14.428 -14.243 -18.215 1.00 64.62 191 LYS A C 1
ATOM 1564 O O . LYS A 1 191 ? 14.230 -14.469 -19.400 1.00 64.62 191 LYS A O 1
ATOM 1569 N N . VAL A 1 192 ? 13.487 -13.747 -17.408 1.00 64.12 192 VAL A N 1
ATOM 1570 C CA . VAL A 1 192 ? 12.088 -13.504 -17.805 1.00 64.12 192 VAL A CA 1
ATOM 1571 C C . VAL A 1 192 ? 11.972 -12.434 -18.897 1.00 64.12 192 VAL A C 1
ATOM 1573 O O . VAL A 1 192 ? 11.030 -12.460 -19.684 1.00 64.12 192 VAL A O 1
ATOM 1576 N N . LEU A 1 193 ? 12.947 -11.526 -19.019 1.00 60.28 193 LEU A N 1
ATOM 1577 C CA . LEU A 1 193 ? 12.968 -10.562 -20.123 1.00 60.28 193 LEU A CA 1
ATOM 1578 C C . LEU A 1 193 ? 13.270 -11.214 -21.482 1.00 60.28 193 LEU A C 1
ATOM 1580 O O . LEU A 1 193 ? 12.900 -10.654 -22.513 1.00 60.28 193 LEU A O 1
ATOM 1584 N N . GLN A 1 194 ? 13.919 -12.383 -21.508 1.00 61.88 194 GLN A N 1
ATOM 1585 C CA . GLN A 1 194 ? 14.186 -13.113 -22.754 1.00 61.88 194 GLN A CA 1
ATOM 1586 C C . GLN A 1 194 ? 12.902 -13.703 -23.346 1.00 61.88 194 GLN A C 1
ATOM 1588 O O . GLN A 1 194 ? 12.779 -13.774 -24.568 1.00 61.88 194 GLN A O 1
ATOM 1593 N N . ASP A 1 195 ? 11.925 -14.026 -22.493 1.00 63.88 195 ASP A N 1
ATOM 1594 C CA . ASP A 1 195 ? 10.602 -14.510 -22.901 1.00 63.88 195 ASP A CA 1
ATOM 1595 C C . ASP A 1 195 ? 9.777 -13.408 -23.598 1.00 63.88 195 ASP A C 1
ATOM 1597 O O . ASP A 1 195 ? 8.805 -13.703 -24.294 1.00 63.88 195 ASP A O 1
ATOM 1601 N N . ILE A 1 196 ? 10.166 -12.131 -23.449 1.00 68.50 196 ILE A N 1
ATOM 1602 C CA . ILE A 1 196 ? 9.466 -10.981 -24.036 1.00 68.50 196 ILE A CA 1
ATOM 1603 C C . ILE A 1 196 ? 10.423 -10.106 -24.875 1.00 68.50 196 ILE A C 1
ATOM 1605 O O . ILE A 1 196 ? 10.771 -8.981 -24.492 1.00 68.50 196 ILE A O 1
ATOM 1609 N N . PRO A 1 197 ? 10.818 -10.568 -26.076 1.00 68.12 197 PRO A N 1
ATOM 1610 C CA . PRO A 1 197 ? 11.865 -9.930 -26.878 1.00 68.12 197 PRO A CA 1
ATOM 1611 C C . PRO A 1 197 ? 11.551 -8.480 -27.284 1.00 68.12 197 PRO A C 1
ATOM 1613 O O . PRO A 1 197 ? 12.465 -7.669 -27.427 1.00 68.12 197 PRO A O 1
ATOM 1616 N N . ARG A 1 198 ? 10.268 -8.112 -27.423 1.00 70.00 198 ARG A N 1
ATOM 1617 C CA . ARG A 1 198 ? 9.854 -6.740 -27.776 1.00 70.00 198 ARG A CA 1
ATOM 1618 C C . ARG A 1 198 ? 10.153 -5.724 -26.666 1.00 70.00 198 ARG A C 1
ATOM 1620 O O . ARG A 1 198 ? 10.688 -4.657 -26.948 1.00 70.00 198 ARG A O 1
ATOM 1627 N N . TYR A 1 199 ? 9.887 -6.074 -25.408 1.00 69.31 199 TYR A N 1
ATOM 1628 C CA . TYR A 1 199 ? 10.172 -5.206 -24.258 1.00 69.31 199 TYR A CA 1
ATOM 1629 C C . TYR A 1 199 ? 11.673 -5.148 -23.966 1.00 69.31 199 TYR A C 1
ATOM 1631 O O . TYR A 1 199 ? 12.201 -4.092 -23.635 1.00 69.31 199 TYR A O 1
ATOM 1639 N N . LEU A 1 200 ? 12.387 -6.253 -24.183 1.00 68.19 200 LEU A N 1
ATOM 1640 C CA . LEU A 1 200 ? 13.844 -6.294 -24.096 1.00 68.19 200 LEU A CA 1
ATOM 1641 C C . LEU A 1 200 ? 14.514 -5.376 -25.132 1.00 68.19 200 LEU A C 1
ATOM 1643 O O . LEU A 1 200 ? 15.514 -4.731 -24.817 1.00 68.19 200 LEU A O 1
ATOM 1647 N N . ASN A 1 201 ? 13.958 -5.257 -26.341 1.00 71.69 201 ASN A N 1
ATOM 1648 C CA . ASN A 1 201 ? 14.441 -4.290 -27.330 1.00 71.69 201 ASN A CA 1
ATOM 1649 C C . ASN A 1 201 ? 14.231 -2.844 -26.870 1.00 71.69 201 ASN A C 1
ATOM 1651 O O . ASN A 1 201 ? 15.145 -2.038 -27.021 1.00 71.69 201 ASN A O 1
ATOM 1655 N N . ILE A 1 202 ? 13.088 -2.531 -26.253 1.00 72.25 202 ILE A N 1
ATOM 1656 C CA . ILE A 1 202 ? 12.836 -1.203 -25.675 1.00 72.25 202 ILE A CA 1
ATOM 1657 C C . ILE A 1 202 ? 13.885 -0.892 -24.604 1.00 72.25 202 ILE A C 1
ATOM 1659 O O . ILE A 1 202 ? 14.565 0.125 -24.693 1.00 72.25 202 ILE A O 1
ATOM 1663 N N . VAL A 1 203 ? 14.095 -1.791 -23.640 1.00 73.62 203 VAL A N 1
ATOM 1664 C CA . VAL A 1 203 ? 15.093 -1.579 -22.578 1.00 73.62 203 VAL A CA 1
ATOM 1665 C C . VAL A 1 203 ? 16.500 -1.393 -23.162 1.00 73.62 203 VAL A C 1
ATOM 1667 O O . VAL A 1 203 ? 17.231 -0.499 -22.737 1.00 73.62 203 VAL A O 1
ATOM 1670 N N . LYS A 1 204 ? 16.874 -2.171 -24.188 1.00 75.00 204 LYS A N 1
ATOM 1671 C CA . LYS A 1 204 ? 18.158 -2.011 -24.893 1.00 75.00 204 LYS A CA 1
ATOM 1672 C C . LYS A 1 204 ? 18.292 -0.660 -25.593 1.00 75.00 204 LYS A C 1
ATOM 1674 O O . LYS A 1 204 ? 19.377 -0.089 -25.542 1.00 75.00 204 LYS A O 1
ATOM 1679 N N . LEU A 1 205 ? 17.232 -0.158 -26.229 1.00 73.19 205 LEU A N 1
ATOM 1680 C CA . LEU A 1 205 ? 17.227 1.162 -26.870 1.00 73.19 205 LEU A CA 1
ATOM 1681 C C . LEU A 1 205 ? 17.484 2.267 -25.841 1.00 73.19 205 LEU A C 1
ATOM 1683 O O . LEU A 1 205 ? 18.343 3.106 -26.073 1.00 73.19 205 LEU A O 1
ATOM 1687 N N . PHE A 1 206 ? 16.838 2.203 -24.673 1.00 71.69 206 PHE A N 1
ATOM 1688 C CA . PHE A 1 206 ? 17.055 3.164 -23.581 1.00 71.69 206 PHE A CA 1
ATOM 1689 C C . PHE A 1 206 ? 18.392 2.990 -22.841 1.00 71.69 206 PHE A C 1
ATOM 1691 O O . PHE A 1 206 ? 18.823 3.891 -22.129 1.00 71.69 206 PHE A O 1
ATOM 1698 N N . THR A 1 207 ? 19.067 1.848 -22.999 1.00 71.88 207 THR A N 1
ATOM 1699 C CA . THR A 1 207 ? 20.413 1.623 -22.435 1.00 71.88 207 THR A CA 1
ATOM 1700 C C . THR A 1 207 ? 21.514 2.158 -23.356 1.00 71.88 207 THR A C 1
ATOM 1702 O O . THR A 1 207 ? 22.615 2.479 -22.905 1.00 71.88 207 THR A O 1
ATOM 1705 N N . LYS A 1 208 ? 21.245 2.231 -24.662 1.00 74.50 208 LYS A N 1
ATOM 1706 C CA . LYS A 1 208 ? 22.187 2.730 -25.662 1.00 74.50 208 LYS A CA 1
ATOM 1707 C C . LYS A 1 208 ? 22.156 4.255 -25.704 1.00 74.50 208 LYS A C 1
ATOM 1709 O O . LYS A 1 208 ? 21.100 4.871 -25.655 1.00 74.50 208 LYS A O 1
ATOM 1714 N N . TRP A 1 209 ? 23.326 4.857 -25.885 1.00 62.25 209 TRP A N 1
ATOM 1715 C CA . TRP A 1 209 ? 23.483 6.295 -26.128 1.00 62.25 209 TRP A CA 1
ATOM 1716 C C . TRP A 1 209 ? 23.187 6.627 -27.602 1.00 62.25 209 TRP A C 1
ATOM 1718 O O . TRP A 1 209 ? 24.017 7.199 -28.303 1.00 62.25 209 TRP A O 1
ATOM 1728 N N . GLU A 1 210 ? 22.032 6.188 -28.103 1.00 75.62 210 GLU A N 1
ATOM 1729 C CA . GLU A 1 210 ? 21.579 6.397 -29.481 1.00 75.62 210 GLU A CA 1
ATOM 1730 C C . GLU A 1 210 ? 20.369 7.346 -29.478 1.00 75.62 210 GLU A C 1
ATOM 1732 O O . GLU A 1 210 ?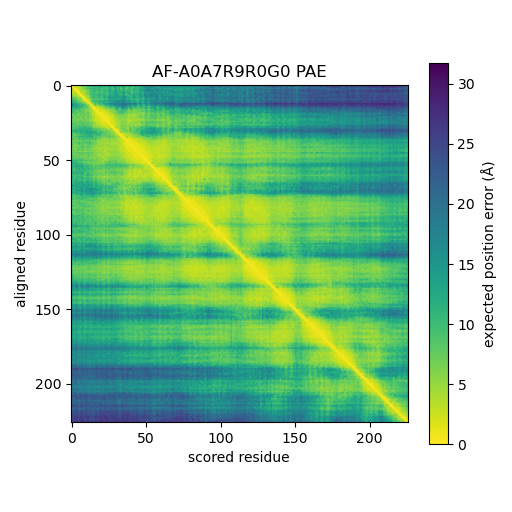 19.535 7.311 -28.573 1.00 75.62 210 GLU A O 1
ATOM 1737 N N . LEU A 1 211 ? 20.273 8.225 -30.481 1.00 72.56 211 LEU A N 1
ATOM 1738 C CA . LEU A 1 211 ? 19.114 9.106 -30.639 1.00 72.56 211 LEU A CA 1
ATOM 1739 C C . LEU A 1 211 ? 17.887 8.274 -31.022 1.00 72.56 211 LEU A C 1
ATOM 1741 O O . LEU A 1 211 ? 17.923 7.515 -31.991 1.00 72.56 211 LEU A O 1
ATOM 1745 N N . ILE A 1 212 ? 16.796 8.446 -30.278 1.00 75.12 212 ILE A N 1
ATOM 1746 C CA . ILE A 1 212 ? 15.528 7.765 -30.540 1.00 75.12 212 ILE A CA 1
ATOM 1747 C C . ILE A 1 212 ? 14.664 8.674 -31.419 1.00 75.12 212 ILE A C 1
ATOM 1749 O O . ILE A 1 212 ? 14.324 9.787 -31.017 1.00 75.12 212 ILE A O 1
ATOM 1753 N N . ASP A 1 213 ? 14.289 8.203 -32.610 1.00 77.62 213 ASP A N 1
ATOM 1754 C CA . ASP A 1 213 ? 13.268 8.871 -33.421 1.00 77.62 213 ASP A CA 1
ATOM 1755 C C . ASP A 1 213 ? 11.882 8.625 -32.811 1.00 77.62 213 ASP A C 1
ATOM 1757 O O . ASP A 1 213 ? 11.404 7.488 -32.744 1.00 77.62 213 ASP A O 1
ATOM 1761 N N . TRP A 1 214 ? 11.227 9.706 -32.381 1.00 75.50 214 TRP A N 1
ATOM 1762 C CA . TRP A 1 214 ? 9.919 9.661 -31.731 1.00 75.50 214 TRP A CA 1
ATOM 1763 C C . TRP A 1 214 ? 8.850 8.991 -32.603 1.00 75.50 214 TRP A C 1
ATOM 1765 O O . TRP A 1 214 ? 8.047 8.214 -32.095 1.00 75.50 214 TRP A O 1
ATOM 1775 N N . ARG A 1 215 ? 8.861 9.226 -33.923 1.00 73.25 215 ARG A N 1
ATOM 1776 C CA . ARG A 1 215 ? 7.828 8.692 -34.832 1.00 73.25 215 ARG A CA 1
ATOM 1777 C C . ARG A 1 215 ? 7.940 7.180 -35.010 1.00 73.25 215 ARG A C 1
ATOM 1779 O O . ARG A 1 215 ? 6.928 6.482 -35.023 1.00 73.25 215 ARG A O 1
ATOM 1786 N N . GLY A 1 216 ? 9.168 6.674 -35.127 1.00 70.19 216 GLY A N 1
ATOM 1787 C CA . GLY A 1 216 ? 9.430 5.234 -35.174 1.00 70.19 216 GLY A CA 1
ATOM 1788 C C . GLY A 1 216 ? 9.136 4.548 -33.838 1.00 70.19 216 GLY A C 1
ATOM 1789 O O . GLY A 1 216 ? 8.634 3.424 -33.809 1.00 70.19 216 GLY A O 1
ATOM 1790 N N . TRP A 1 217 ? 9.393 5.242 -32.728 1.00 70.81 217 TRP A N 1
ATOM 1791 C CA . TRP A 1 217 ? 9.128 4.737 -31.386 1.00 70.81 217 TRP A CA 1
ATOM 1792 C C . TRP A 1 217 ? 7.630 4.646 -31.073 1.00 70.81 217 TRP A C 1
ATOM 1794 O O . TRP A 1 217 ? 7.169 3.590 -30.635 1.00 70.81 217 TRP A O 1
ATOM 1804 N N . GLU A 1 218 ? 6.865 5.701 -31.365 1.00 70.69 218 GLU A N 1
ATOM 1805 C CA . GLU A 1 218 ? 5.415 5.764 -31.156 1.00 70.69 218 GLU A CA 1
ATOM 1806 C C . GLU A 1 218 ? 4.690 4.643 -31.910 1.00 70.69 218 GLU A C 1
ATOM 1808 O O . GLU A 1 218 ? 3.883 3.931 -31.316 1.00 70.69 218 GLU A O 1
ATOM 1813 N N . ALA A 1 219 ? 5.044 4.398 -33.176 1.00 63.41 219 ALA A N 1
ATOM 1814 C CA . ALA A 1 219 ? 4.467 3.304 -33.957 1.00 63.41 219 ALA A CA 1
ATOM 1815 C C . ALA A 1 219 ? 4.701 1.924 -33.308 1.00 63.41 219 ALA A C 1
ATOM 1817 O O . ALA A 1 219 ? 3.787 1.102 -33.258 1.00 63.41 219 ALA A O 1
ATOM 1818 N N . SER A 1 220 ? 5.895 1.690 -32.749 1.00 63.78 220 SER A N 1
ATOM 1819 C CA . SER A 1 220 ? 6.218 0.429 -32.063 1.00 63.78 220 SER A CA 1
ATOM 1820 C C . SER A 1 220 ? 5.508 0.276 -30.713 1.00 63.78 220 SER A C 1
ATOM 1822 O O . SER A 1 220 ? 5.135 -0.832 -30.328 1.00 63.78 220 SER A O 1
ATOM 1824 N N . MET A 1 221 ? 5.299 1.386 -29.997 1.00 61.84 221 MET A N 1
ATOM 1825 C CA . MET A 1 221 ? 4.643 1.403 -28.688 1.00 61.84 221 MET A CA 1
ATOM 1826 C C . MET A 1 221 ? 3.122 1.284 -28.806 1.00 61.84 221 MET A C 1
ATOM 1828 O O . MET A 1 221 ? 2.499 0.591 -28.004 1.00 61.84 221 MET A O 1
ATOM 1832 N N . VAL A 1 222 ? 2.518 1.898 -29.826 1.00 59.50 222 VAL A N 1
ATOM 1833 C CA . VAL A 1 222 ? 1.077 1.796 -30.098 1.00 59.50 222 VAL A CA 1
ATOM 1834 C C . VAL A 1 222 ? 0.677 0.364 -30.468 1.00 59.50 222 VAL A C 1
ATOM 1836 O O . VAL A 1 222 ? -0.384 -0.085 -30.050 1.00 59.50 222 VAL A O 1
ATOM 1839 N N . GLU A 1 223 ? 1.528 -0.394 -31.168 1.00 57.31 223 GLU A N 1
ATOM 1840 C CA . GLU A 1 223 ? 1.308 -1.834 -31.403 1.00 57.31 223 GLU A CA 1
ATOM 1841 C C . GLU A 1 223 ? 1.466 -2.707 -30.145 1.00 57.31 223 GLU A C 1
ATOM 1843 O O . GLU A 1 223 ? 1.017 -3.851 -30.137 1.00 57.31 223 GLU A O 1
ATOM 1848 N N . LEU A 1 224 ? 2.123 -2.204 -29.095 1.00 56.78 224 LEU A N 1
ATOM 1849 C CA . LEU A 1 224 ? 2.376 -2.928 -27.842 1.00 56.78 224 LEU A CA 1
ATOM 1850 C C . LEU A 1 224 ? 1.354 -2.626 -26.737 1.00 56.78 224 LEU A C 1
ATOM 1852 O O . LEU A 1 224 ? 1.204 -3.432 -25.821 1.00 56.78 224 LEU A O 1
ATOM 1856 N N . LEU A 1 225 ? 0.702 -1.463 -26.795 1.00 53.16 225 LEU A N 1
ATOM 1857 C CA . LEU A 1 225 ? -0.294 -0.999 -25.819 1.00 53.16 225 LEU A CA 1
ATOM 1858 C C . LEU A 1 225 ? -1.747 -1.276 -26.246 1.00 53.16 225 LEU A C 1
ATOM 1860 O O . LEU A 1 225 ? -2.662 -0.982 -25.476 1.00 53.16 225 LEU A O 1
ATOM 1864 N N . ARG A 1 226 ? -1.955 -1.809 -27.456 1.00 37.75 226 ARG A N 1
ATOM 1865 C CA . ARG A 1 226 ? -3.250 -2.275 -27.974 1.00 37.75 226 ARG A CA 1
ATOM 1866 C C . ARG A 1 226 ? -3.468 -3.751 -27.667 1.00 37.75 226 ARG A C 1
ATOM 1868 O O . ARG A 1 226 ? -4.635 -4.097 -27.391 1.00 37.75 226 ARG A O 1
#

Nearest PDB structures (foldseek):
  5l4k-assembly1_P  TM=9.469E-01  e=2.597E-15  Homo sapiens
  6epf-assembly1_P  TM=8.902E-01  e=1.600E-13  Rattus norvegicus
  6epd-assembly1_P  TM=8.444E-01  e=2.133E-13  Rattus norvegicus
  6fvw-assembly1_P  TM=9.205E-01  e=5.288E-12  Saccharomyces cerevisiae S288C
  6fvu-assembly1_P  TM=9.240E-01  e=6.702E-11  Saccharomyces cerevisiae S288C

Radius of gyration: 22.62 Å; Cα contacts (8 Å, |Δi|>4): 168; chains: 1; bounding box: 55×33×65 Å

Sequence (226 aa):
MIEECCGYVDLFPDKPTQLEFIDTLRSITAGKIYVEVERARLTLKLAHMKEAEGNTEEAANILQELQVETFGSMDKKEKVELILEQMRFCLLKKDFVRTQIISKKIQTKYFEDAAVQELKFKYYNLMIELDQSESSYLSICRHFLAIFNSPAIQEDPVKRVDIMKKCVIYIVLAPYDNQQHDLINRLMKEKVLQDIPRYLNIVKLFTKWELIDWRGWEASMVELLR

Mean predicted aligned error: 10.62 Å

Organism: NCBI:txid334625

Solvent-accessible surface area (backbone atoms only — not comparable to full-atom values): 13039 Å² total; per-residue (Å²): 108,71,72,54,52,62,58,50,55,79,71,56,88,50,70,69,62,46,50,55,50,50,53,52,50,51,58,74,41,60,92,40,82,92,41,49,63,60,47,51,54,53,47,52,53,51,26,54,53,29,44,77,71,67,40,46,64,61,22,33,52,60,51,64,72,54,64,71,82,76,54,79,88,52,56,71,64,61,50,49,51,54,50,51,51,48,38,51,36,26,55,76,69,65,39,58,71,59,32,56,58,55,55,69,71,56,62,75,75,67,51,72,44,81,93,36,47,70,60,43,53,56,51,44,53,55,49,38,57,48,29,59,76,69,66,37,30,60,58,37,27,51,45,45,50,58,51,55,75,32,70,84,37,63,74,37,68,66,61,43,52,53,48,49,54,51,33,55,53,30,52,70,70,28,74,95,44,75,68,50,55,53,51,51,58,54,51,72,68,39,71,71,42,68,81,38,59,72,60,44,49,52,55,50,52,76,69,43,100,61,90,78,57,64,70,67,48,50,60,58,48,55,73,70,78,108

pLDDT: mean 75.86, std 8.2, range [37.75, 87.38]

Foldseek 3Di:
DLVVLLVCLVVDPDPVVSVVSLVVSLVVCPPPLVCLQVNLVSLLVVLVSCVVVVNLVVSLVSLVVNPLVPNPPDDPLVSLVSLLVNLVSCVVVVVLVVSVVSLVVDDPVVCVDPVCVVSLVSSLVSVLSSCVVVLVLLVNLVSLVVNLPDPVQVVPLVSNLVSLLSSLVSLLSDDDDPSSLVVLVVSLPDPSVVVPVLSVVVSVVVNDPDDDDPVVVVVSVVVVVD

InterPro domains:
  IPR040134 26S Proteasome non-ATPase regulatory subunit 12/COP9 signalosome complex subunit 4 [PTHR10855] (1-218)
  IPR054559 PSMD12/CSN4-like, N-terminal [PF22241] (1-156)

Secondary structure (DSSP, 8-state):
-HHHHHHHGGG---HHHHHHHHHHHHHHTTT-GGGHHHHHHHHHHHHHHHHHTT-HHHHHHHHHHS-TTS-SSS-HHHHHHHHHHHHHHHHHTT-HHHHHHHHTTS-GGGGGSGGGHHHHHHHHHHHHHHHHHTT-HHHHHHHHHHHHTSHHHHS-HHHHHHHHHHHHHHHHHS---HHHHHHHHHHTT-GGGTT-HHHHHHHHHHHS--PPPHHHHHHHHHHHH-